Protein AF-A0A6L6WS86-F1 (afdb_monomer_lite)

Sequence (229 aa):
MSTDASDRRSASNTPGRFDGPSEHLELAEKRECLADERERAADAREDAADERERCADAREAAADERERALDEREIRSDQQARQAGEMVAGRRQRSYEAIGRARALLAASQDRLNRTEEALARVKAREVREQHLVKQSIAATSPQDFSDTPSGQVTAALTRCESLEVLVDRLHARFLAAAAALADAHELLADHYERLSSDETPEAEDQRDLAACARRQAGRVRQVANELQ

Secondary structure (DSSP, 8-state):
--------------------HHHHHHHHHHHHHHHHHHHHHHHHHHHHHHHHHHHHHHHHHHHHHHHHHHHHHHHHHHHHHHHTT---S-HHHHHHHHHHHHHHHHHHHHHHHHHHHHHHHHHHHHHHHHHHHHHHHHHHH--S-----TTHHH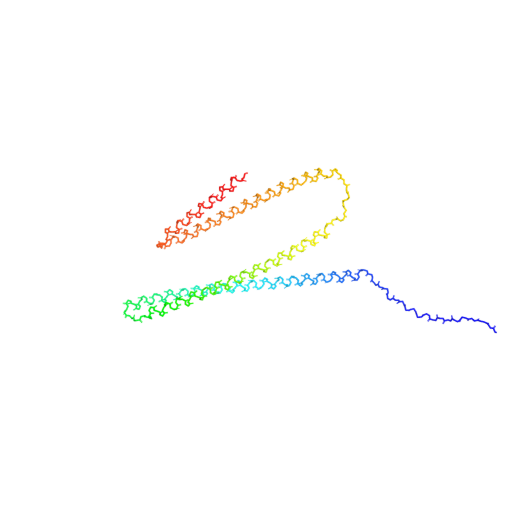HHHHHHHHHHHHHHHHHHHHHHHHHHHHHHHHHHHHHHHHHHHTT--TTHHHHHHHHHHHHHHHHHHHHHHHHT-

Radius of gyration: 36.18 Å; chains: 1; bounding box: 90×82×107 Å

Structure (mmCIF, N/CA/C/O backbone):
data_AF-A0A6L6WS86-F1
#
_entry.id   AF-A0A6L6WS86-F1
#
loop_
_atom_site.group_PDB
_atom_site.id
_atom_site.type_symbol
_atom_site.label_atom_id
_atom_site.label_alt_id
_atom_site.label_comp_id
_atom_site.label_asym_id
_atom_site.label_entity_id
_atom_site.label_seq_id
_atom_site.pdbx_PDB_ins_code
_atom_site.Cartn_x
_atom_site.Cartn_y
_atom_site.Cartn_z
_atom_site.occupancy
_atom_site.B_iso_or_equiv
_atom_site.auth_seq_id
_atom_site.auth_comp_id
_atom_site.auth_asym_id
_atom_site.auth_atom_id
_atom_site.pdbx_PDB_model_num
ATOM 1 N N . MET A 1 1 ? 64.727 -51.471 -67.663 1.00 46.88 1 MET A N 1
ATOM 2 C CA . MET A 1 1 ? 65.356 -50.743 -66.540 1.00 46.88 1 MET A CA 1
ATOM 3 C C . MET A 1 1 ? 64.927 -49.290 -66.632 1.00 46.88 1 MET A C 1
ATOM 5 O O . MET A 1 1 ? 64.960 -48.779 -67.743 1.00 46.88 1 MET A O 1
ATOM 9 N N . SER A 1 2 ? 64.558 -48.693 -65.488 1.00 42.56 2 SER A N 1
ATOM 10 C CA . SER A 1 2 ? 64.038 -47.320 -65.291 1.00 42.56 2 SER A CA 1
ATOM 11 C C . SER A 1 2 ? 62.666 -47.053 -65.905 1.00 42.56 2 SER A C 1
ATOM 13 O O . SER A 1 2 ? 62.395 -47.515 -67.003 1.00 42.56 2 SER A O 1
ATOM 15 N N . THR A 1 3 ? 61.723 -46.336 -65.303 1.00 44.72 3 THR A N 1
ATOM 16 C CA . THR A 1 3 ? 61.524 -45.569 -64.048 1.00 44.72 3 THR A CA 1
ATOM 17 C C . THR A 1 3 ? 60.000 -45.313 -64.069 1.00 44.72 3 THR A C 1
ATOM 19 O O . THR A 1 3 ? 59.424 -45.243 -65.150 1.00 44.72 3 THR A O 1
ATOM 22 N N . ASP A 1 4 ? 59.257 -45.255 -62.972 1.00 37.72 4 ASP A N 1
ATOM 23 C CA . ASP A 1 4 ? 58.931 -43.995 -62.289 1.00 37.72 4 ASP A CA 1
ATOM 24 C C . ASP A 1 4 ? 57.537 -44.151 -61.633 1.00 37.72 4 ASP A C 1
ATOM 26 O O . ASP A 1 4 ? 56.751 -45.002 -62.047 1.00 37.72 4 ASP A O 1
ATOM 30 N N . ALA A 1 5 ? 57.249 -43.270 -60.674 1.00 42.84 5 ALA A N 1
ATOM 31 C CA . ALA A 1 5 ? 55.935 -42.856 -60.178 1.00 42.84 5 ALA A CA 1
ATOM 32 C C . ALA A 1 5 ? 55.110 -43.920 -59.418 1.00 42.84 5 ALA A C 1
ATOM 34 O O . ALA A 1 5 ? 54.432 -44.764 -59.985 1.00 42.84 5 ALA A O 1
ATOM 35 N N . SER A 1 6 ? 55.163 -43.972 -58.083 1.00 51.31 6 SER A N 1
ATOM 36 C CA . SER A 1 6 ? 54.527 -43.000 -57.171 1.00 51.31 6 SER A CA 1
ATOM 37 C C . SER A 1 6 ? 53.070 -42.698 -57.528 1.00 51.31 6 SER A C 1
ATOM 39 O O . SER A 1 6 ? 52.768 -41.582 -57.934 1.00 51.31 6 SER A O 1
ATOM 41 N N . ASP A 1 7 ? 52.161 -43.651 -57.309 1.00 43.59 7 ASP A N 1
ATOM 42 C CA . ASP A 1 7 ? 50.728 -43.349 -57.310 1.00 43.59 7 ASP A CA 1
ATOM 43 C C . ASP A 1 7 ? 50.213 -43.234 -55.870 1.00 43.59 7 ASP A C 1
ATOM 45 O O . ASP A 1 7 ? 49.776 -44.183 -55.212 1.00 43.59 7 ASP A O 1
ATOM 49 N N . ARG A 1 8 ? 50.363 -42.009 -55.358 1.00 45.97 8 ARG A N 1
ATOM 50 C CA . ARG A 1 8 ? 49.697 -41.499 -54.165 1.00 45.97 8 ARG A CA 1
ATOM 51 C C . ARG A 1 8 ? 48.192 -41.508 -54.436 1.00 45.97 8 ARG A C 1
ATOM 53 O O . ARG A 1 8 ? 47.664 -40.550 -54.995 1.00 45.97 8 ARG A O 1
ATOM 60 N N . ARG A 1 9 ? 47.464 -42.522 -53.964 1.00 45.38 9 ARG A N 1
ATOM 61 C CA . ARG A 1 9 ? 46.025 -42.344 -53.719 1.00 45.38 9 ARG A CA 1
ATOM 62 C C . ARG A 1 9 ? 45.854 -41.474 -52.486 1.00 45.38 9 ARG A C 1
ATOM 64 O O . ARG A 1 9 ? 45.788 -41.950 -51.357 1.00 45.38 9 ARG A O 1
ATOM 71 N N . SER A 1 10 ? 45.842 -40.175 -52.766 1.00 45.72 10 SER A N 1
ATOM 72 C CA . SER A 1 10 ? 45.316 -39.110 -51.933 1.00 45.72 10 SER A CA 1
ATOM 73 C C . SER A 1 10 ? 44.042 -39.575 -51.237 1.00 45.72 10 SER A C 1
ATOM 75 O O . SER A 1 10 ? 42.984 -39.683 -51.853 1.00 45.72 10 SER A O 1
ATOM 77 N N . ALA A 1 11 ? 44.150 -39.816 -49.934 1.00 45.72 11 ALA A N 1
ATOM 78 C CA . ALA A 1 11 ? 43.031 -39.619 -49.040 1.00 45.72 11 ALA A CA 1
ATOM 79 C C . ALA A 1 11 ? 42.648 -38.140 -49.165 1.00 45.72 11 ALA A C 1
ATOM 81 O O . ALA A 1 11 ? 43.312 -37.264 -48.610 1.00 45.72 11 ALA A O 1
ATOM 82 N N . SER A 1 12 ? 41.617 -37.851 -49.956 1.00 49.16 12 SER A N 1
ATOM 83 C CA . SER A 1 12 ? 40.915 -36.575 -49.919 1.00 49.16 12 SER A CA 1
ATOM 84 C C . SER A 1 12 ? 40.173 -36.500 -48.587 1.00 49.16 12 SER A C 1
ATOM 86 O O . SER A 1 12 ? 38.964 -36.705 -48.511 1.00 49.16 12 SER A O 1
ATOM 88 N N . ASN A 1 13 ? 40.926 -36.266 -47.513 1.00 50.09 13 ASN A N 1
ATOM 89 C CA . ASN A 1 13 ? 40.387 -35.751 -46.273 1.00 50.09 13 ASN A CA 1
ATOM 90 C C . ASN A 1 13 ? 40.118 -34.270 -46.534 1.00 50.09 13 ASN A C 1
ATOM 92 O O . ASN A 1 13 ? 40.949 -33.411 -46.249 1.00 50.09 13 ASN A O 1
ATOM 96 N N . THR A 1 14 ? 39.011 -33.992 -47.214 1.00 50.41 14 THR A N 1
ATOM 97 C CA . THR A 1 14 ? 38.471 -32.644 -47.336 1.00 50.41 14 THR A CA 1
ATOM 98 C C . THR A 1 14 ? 38.118 -32.229 -45.910 1.00 50.41 14 THR A C 1
ATOM 100 O O . THR A 1 14 ? 37.215 -32.842 -45.335 1.00 50.41 14 THR A O 1
ATOM 103 N N . PRO A 1 15 ? 38.827 -31.274 -45.277 1.00 47.34 15 PRO A N 1
ATOM 104 C CA . PRO A 1 15 ? 38.371 -30.773 -43.994 1.00 47.34 15 PRO A CA 1
ATOM 105 C C . PRO A 1 15 ? 36.989 -30.185 -44.248 1.00 47.34 15 PRO A C 1
ATOM 107 O O . PRO A 1 15 ? 36.819 -29.404 -45.189 1.00 47.34 15 PRO A O 1
ATOM 110 N N . GLY A 1 16 ? 36.011 -30.654 -43.468 1.00 52.38 16 GLY A N 1
ATOM 111 C CA . GLY A 1 16 ? 34.640 -30.171 -43.495 1.00 52.38 16 GLY A CA 1
ATOM 112 C C . GLY A 1 16 ? 34.667 -28.664 -43.652 1.00 52.38 16 GLY A C 1
ATOM 113 O O . GLY A 1 16 ? 35.244 -27.954 -42.828 1.00 52.38 16 GLY A O 1
ATOM 114 N N . ARG A 1 17 ? 34.145 -28.218 -44.793 1.00 49.25 17 ARG A N 1
ATOM 115 C CA . ARG A 1 17 ? 33.899 -26.822 -45.108 1.00 49.25 17 ARG A CA 1
ATOM 116 C C . ARG A 1 17 ? 33.114 -26.289 -43.917 1.00 49.25 17 ARG A C 1
ATOM 118 O O . ARG A 1 17 ? 31.976 -26.690 -43.729 1.00 49.25 17 ARG A O 1
ATOM 125 N N . PHE A 1 18 ? 33.790 -25.523 -43.066 1.00 50.56 18 PHE A N 1
ATOM 126 C CA . PHE A 1 18 ? 33.185 -24.825 -41.944 1.00 50.56 18 PHE A CA 1
ATOM 127 C C . PHE A 1 18 ? 32.058 -23.990 -42.550 1.00 50.56 18 PHE A C 1
ATOM 129 O O . PHE A 1 18 ? 32.332 -23.029 -43.278 1.00 50.56 18 PHE A O 1
ATOM 136 N N . ASP A 1 19 ? 30.817 -24.431 -42.358 1.00 55.69 19 ASP A N 1
ATOM 137 C CA . ASP A 1 19 ? 29.663 -23.629 -42.710 1.00 55.69 19 ASP A CA 1
ATOM 138 C C . ASP A 1 19 ? 29.757 -22.345 -41.881 1.00 55.69 19 ASP A C 1
ATOM 140 O O . ASP A 1 19 ? 30.109 -22.333 -40.700 1.00 55.69 19 ASP A O 1
ATOM 144 N N . GLY A 1 20 ? 29.668 -21.239 -42.610 1.00 55.66 20 GLY A N 1
ATOM 145 C CA . GLY A 1 20 ? 30.145 -19.935 -42.190 1.00 55.66 20 GLY A CA 1
ATOM 146 C C . GLY A 1 20 ? 29.277 -19.251 -41.122 1.00 55.66 20 GLY A C 1
ATOM 147 O O . GLY A 1 20 ? 28.434 -19.881 -40.487 1.00 55.66 20 GLY A O 1
ATOM 148 N N . PRO A 1 21 ? 29.446 -17.927 -40.941 1.00 59.97 21 PRO A N 1
ATOM 149 C CA . PRO A 1 21 ? 28.781 -17.112 -39.911 1.00 59.97 21 PRO A CA 1
ATOM 150 C C . PRO A 1 21 ? 27.246 -17.245 -39.812 1.00 59.97 21 PRO A C 1
ATOM 152 O O . PRO A 1 21 ? 26.684 -16.834 -38.801 1.00 59.97 21 PRO A O 1
ATOM 155 N N . SER A 1 22 ? 26.572 -17.845 -40.800 1.00 66.50 22 SER A N 1
ATOM 156 C CA . SER A 1 22 ? 25.129 -18.124 -40.803 1.00 66.50 22 SER A CA 1
ATOM 157 C C . SER A 1 22 ? 24.667 -19.116 -39.730 1.00 66.50 22 SER A C 1
ATOM 159 O O . SER A 1 22 ? 23.676 -18.835 -39.066 1.00 66.50 22 SER A O 1
ATOM 161 N N . GLU A 1 23 ? 25.374 -20.228 -39.486 1.00 71.38 23 GLU A N 1
ATOM 162 C CA . GLU A 1 23 ? 24.964 -21.171 -38.424 1.00 71.38 23 GLU A CA 1
ATOM 163 C C . GLU A 1 23 ? 25.129 -20.545 -37.035 1.00 71.38 23 GLU A C 1
ATOM 165 O O . GLU A 1 23 ? 24.304 -20.736 -36.144 1.00 71.38 23 GLU A O 1
ATOM 170 N N . HIS A 1 24 ? 26.182 -19.742 -36.864 1.00 74.69 24 HIS A N 1
ATOM 171 C CA . HIS A 1 24 ? 26.427 -18.992 -35.637 1.00 74.69 24 HIS A CA 1
ATOM 172 C C . HIS A 1 24 ? 25.366 -17.912 -35.383 1.00 74.69 24 HIS A C 1
ATOM 174 O O . HIS A 1 24 ? 25.004 -17.711 -34.222 1.00 74.69 24 HIS A O 1
ATOM 180 N N . LEU A 1 25 ? 24.858 -17.255 -36.434 1.00 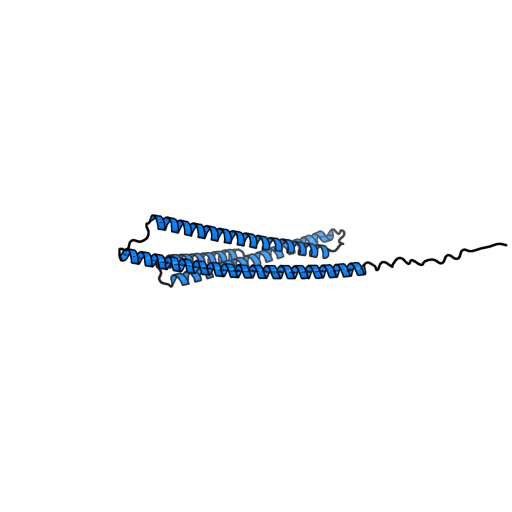77.12 25 LEU A N 1
ATOM 181 C CA . LEU A 1 25 ? 23.773 -16.276 -36.332 1.00 77.12 25 LEU A CA 1
ATOM 182 C C . LEU A 1 25 ? 22.454 -16.941 -35.932 1.00 77.12 25 LEU A C 1
ATOM 184 O O . LEU A 1 25 ? 21.845 -16.529 -34.952 1.00 77.12 25 LEU A O 1
ATOM 188 N N . GLU A 1 26 ? 22.061 -18.027 -36.604 1.00 79.44 26 GLU A N 1
ATOM 189 C CA . GLU A 1 26 ? 20.828 -18.747 -36.260 1.00 79.44 26 GLU A CA 1
ATOM 190 C C . GLU A 1 26 ? 20.854 -19.288 -34.826 1.00 79.44 26 GLU A C 1
ATOM 192 O O . GLU A 1 26 ? 19.833 -19.347 -34.140 1.00 79.44 26 GLU A O 1
ATOM 197 N N . LEU A 1 27 ? 22.025 -19.724 -34.357 1.00 85.81 27 LEU A N 1
ATOM 198 C CA . LEU A 1 27 ? 22.197 -20.229 -33.000 1.00 85.81 27 LEU A CA 1
ATOM 199 C C . LEU A 1 27 ? 22.195 -19.092 -31.966 1.00 85.81 27 LEU A C 1
ATOM 201 O O . LEU A 1 27 ? 21.787 -19.318 -30.826 1.00 85.81 27 LEU A O 1
ATOM 205 N N . ALA A 1 28 ? 22.620 -17.885 -32.350 1.00 80.69 28 ALA A N 1
ATOM 206 C CA . ALA A 1 28 ? 22.503 -16.680 -31.534 1.00 80.69 28 ALA A CA 1
ATOM 207 C C . ALA A 1 28 ? 21.043 -16.211 -31.435 1.00 80.69 28 ALA A C 1
ATOM 209 O O . ALA A 1 28 ? 20.555 -16.052 -30.321 1.00 80.69 28 ALA A O 1
ATOM 210 N N . GLU A 1 29 ? 20.322 -16.126 -32.554 1.00 83.38 29 GLU A N 1
ATOM 211 C CA . GLU A 1 29 ? 18.894 -15.769 -32.593 1.00 83.38 29 GLU A CA 1
ATOM 212 C C . GLU A 1 29 ? 18.041 -16.762 -31.790 1.00 83.38 29 GLU A C 1
ATOM 214 O O . GLU A 1 29 ? 17.219 -16.373 -30.964 1.00 83.38 29 GLU A O 1
ATOM 219 N N . LYS A 1 30 ? 18.286 -18.074 -31.934 1.00 86.75 30 LYS A N 1
ATOM 220 C CA . LYS A 1 30 ? 17.600 -19.100 -31.124 1.00 86.75 30 LYS A CA 1
ATOM 221 C C . LYS A 1 30 ? 17.884 -18.940 -29.629 1.00 86.75 30 LYS A C 1
ATOM 223 O O . LYS A 1 30 ? 17.002 -19.185 -28.809 1.00 86.75 30 LYS A O 1
ATOM 228 N N . ARG A 1 31 ? 19.110 -18.561 -29.252 1.00 87.00 31 ARG A N 1
ATOM 229 C CA . ARG A 1 31 ? 19.466 -18.300 -27.847 1.00 87.00 31 ARG A CA 1
ATOM 230 C C . ARG A 1 31 ? 18.781 -17.047 -27.315 1.00 87.00 31 ARG A C 1
ATOM 232 O O . ARG A 1 31 ? 18.357 -17.075 -26.165 1.00 87.00 31 ARG A O 1
ATOM 239 N N . GLU A 1 32 ? 18.668 -16.008 -28.131 1.00 83.19 32 GLU A N 1
ATOM 240 C CA . GLU A 1 32 ? 17.965 -14.767 -27.803 1.00 83.19 32 GLU A CA 1
ATOM 241 C C . GLU A 1 32 ? 16.467 -15.023 -27.602 1.00 83.19 32 GLU A C 1
ATOM 243 O O . GLU A 1 32 ? 15.952 -14.760 -26.521 1.00 83.19 32 GLU A O 1
ATOM 248 N N . CYS A 1 33 ? 15.796 -15.708 -28.536 1.00 86.00 33 CYS A N 1
ATOM 249 C CA . CYS A 1 33 ? 14.389 -16.089 -28.365 1.00 86.00 33 CYS A CA 1
ATOM 250 C C . CYS A 1 33 ? 14.147 -16.920 -27.092 1.00 86.00 33 CYS A C 1
ATOM 252 O O . CYS A 1 33 ? 13.176 -16.693 -26.372 1.00 86.00 33 CYS A O 1
ATOM 254 N N . LEU A 1 34 ? 15.037 -17.872 -26.783 1.00 90.00 34 LEU A N 1
ATOM 255 C CA . LEU A 1 34 ? 14.946 -18.659 -25.549 1.00 90.00 34 LEU A CA 1
ATOM 256 C C . LEU A 1 34 ? 15.202 -17.821 -24.288 1.00 90.00 34 LEU A C 1
ATOM 258 O O . LEU A 1 34 ? 14.683 -18.159 -23.222 1.00 90.00 34 LEU A O 1
ATOM 262 N N . ALA A 1 35 ? 16.024 -16.775 -24.372 1.00 82.75 35 ALA A N 1
ATOM 263 C CA . ALA A 1 35 ? 16.241 -15.846 -23.270 1.00 82.75 35 ALA A CA 1
ATOM 264 C C . ALA A 1 35 ? 14.977 -15.010 -23.019 1.00 82.75 35 ALA A C 1
ATOM 266 O O . ALA A 1 35 ? 14.507 -14.982 -21.882 1.00 82.75 35 ALA A O 1
ATOM 267 N N . ASP A 1 36 ? 14.364 -14.469 -24.073 1.00 84.38 36 ASP A N 1
ATOM 268 C CA . ASP A 1 36 ? 13.119 -13.696 -23.986 1.00 84.38 36 ASP A CA 1
ATOM 269 C C . ASP A 1 36 ? 11.959 -14.528 -23.425 1.00 84.38 36 ASP A C 1
ATOM 271 O O . ASP A 1 36 ? 11.162 -14.059 -22.613 1.00 84.38 36 ASP A O 1
ATOM 275 N N . GLU A 1 37 ? 11.838 -15.792 -23.842 1.00 89.31 37 GLU A N 1
ATOM 276 C CA . GLU A 1 37 ? 10.822 -16.703 -23.306 1.00 89.31 37 GLU A CA 1
ATOM 277 C C . GLU A 1 37 ? 11.025 -16.978 -21.813 1.00 89.31 37 GLU A C 1
ATOM 279 O O . GLU A 1 37 ? 10.059 -17.039 -21.047 1.00 89.31 37 GLU A O 1
ATOM 284 N N . ARG A 1 38 ? 12.282 -17.136 -21.382 1.00 89.38 38 ARG A N 1
ATOM 285 C CA . ARG A 1 38 ? 12.615 -17.319 -19.964 1.00 89.38 38 ARG A CA 1
ATOM 286 C C . ARG A 1 38 ? 12.319 -16.068 -19.154 1.00 89.38 38 ARG A C 1
ATOM 288 O O . ARG A 1 38 ? 11.835 -16.214 -18.035 1.00 89.38 38 ARG A O 1
ATOM 295 N N . GLU A 1 39 ? 12.588 -14.889 -19.706 1.00 84.94 39 GLU A N 1
ATOM 296 C CA . GLU A 1 39 ? 12.279 -13.606 -19.077 1.00 84.94 39 GLU A CA 1
ATOM 297 C C . GLU A 1 39 ? 10.769 -13.437 -18.899 1.00 84.94 39 GLU A C 1
ATOM 299 O O . GLU A 1 39 ? 10.306 -13.324 -17.766 1.00 84.94 39 GLU A O 1
ATOM 304 N N . ARG A 1 40 ? 9.975 -13.620 -19.962 1.00 83.31 40 ARG A N 1
ATOM 305 C CA . ARG A 1 40 ? 8.502 -13.584 -19.872 1.00 83.31 40 ARG A CA 1
ATOM 306 C C . ARG A 1 40 ? 7.948 -14.582 -18.855 1.00 83.31 40 ARG A C 1
ATOM 308 O O . ARG A 1 40 ? 6.999 -14.291 -18.129 1.00 83.31 40 ARG A O 1
ATOM 315 N N . ALA A 1 41 ? 8.530 -15.778 -18.786 1.00 91.00 41 ALA A N 1
ATOM 316 C CA . ALA A 1 41 ? 8.137 -16.778 -17.800 1.00 91.00 41 ALA A CA 1
ATOM 317 C C . ALA A 1 41 ? 8.570 -16.413 -16.368 1.00 91.00 41 ALA A C 1
ATOM 319 O O . ALA A 1 41 ? 7.974 -16.911 -15.410 1.00 91.00 41 ALA A O 1
ATOM 320 N N . ALA A 1 42 ? 9.632 -15.628 -16.189 1.00 83.38 42 ALA A N 1
ATOM 321 C CA . ALA A 1 42 ? 10.031 -15.107 -14.887 1.00 83.38 42 ALA A CA 1
ATOM 322 C C . ALA A 1 42 ? 9.060 -14.010 -14.435 1.00 83.38 42 ALA A C 1
ATOM 324 O O . ALA A 1 42 ? 8.533 -14.118 -13.329 1.00 83.38 42 ALA A O 1
ATOM 325 N N . ASP A 1 43 ? 8.732 -13.066 -15.316 1.00 83.88 43 ASP A N 1
ATOM 326 C CA . ASP A 1 43 ? 7.799 -11.972 -15.028 1.00 83.88 43 ASP A CA 1
ATOM 327 C C . ASP A 1 43 ? 6.411 -12.509 -14.651 1.00 83.88 43 ASP A C 1
ATOM 329 O O . ASP A 1 43 ? 5.866 -12.163 -13.607 1.00 83.88 43 ASP A O 1
ATOM 333 N N . ALA A 1 44 ? 5.890 -13.487 -15.402 1.00 88.81 44 ALA A N 1
ATOM 334 C CA . ALA A 1 44 ? 4.607 -14.120 -15.085 1.00 88.81 44 ALA A CA 1
ATOM 335 C C . ALA A 1 44 ? 4.592 -14.825 -13.711 1.00 88.81 44 ALA A C 1
ATOM 337 O O . ALA A 1 44 ? 3.559 -14.885 -13.040 1.00 88.81 44 ALA A O 1
ATOM 338 N N . ARG A 1 45 ? 5.728 -15.393 -13.276 1.00 89.94 45 ARG A N 1
ATOM 339 C CA . ARG A 1 45 ? 5.845 -15.979 -11.928 1.00 89.94 45 ARG A CA 1
ATOM 340 C C . ARG A 1 45 ? 5.888 -14.901 -10.853 1.00 89.94 45 ARG A C 1
ATOM 342 O O . ARG A 1 45 ? 5.387 -15.150 -9.756 1.00 89.94 45 ARG A O 1
ATOM 349 N N . GLU A 1 46 ? 6.499 -13.762 -11.156 1.00 85.31 46 GLU A N 1
ATOM 350 C CA . GLU A 1 46 ? 6.584 -12.613 -10.262 1.00 85.31 46 GLU A CA 1
ATOM 351 C C . GLU A 1 46 ? 5.193 -12.007 -10.039 1.00 85.31 46 GLU A C 1
ATOM 353 O O . GLU A 1 46 ? 4.748 -11.928 -8.896 1.00 85.31 46 GLU A O 1
ATOM 358 N N . ASP A 1 47 ? 4.434 -11.759 -11.108 1.00 84.19 47 ASP A N 1
ATOM 359 C CA . ASP A 1 47 ? 3.058 -11.250 -11.026 1.00 84.19 47 ASP A CA 1
ATOM 360 C C . ASP A 1 47 ? 2.138 -12.191 -10.230 1.00 84.19 47 ASP A C 1
ATOM 362 O O . ASP A 1 47 ? 1.335 -11.765 -9.395 1.00 84.19 47 ASP A O 1
ATOM 366 N N . ALA A 1 48 ? 2.283 -13.505 -10.432 1.00 90.88 48 ALA A N 1
ATOM 367 C CA . ALA A 1 48 ? 1.545 -14.503 -9.662 1.00 90.88 48 ALA A CA 1
ATOM 368 C C . ALA A 1 48 ? 1.950 -14.527 -8.175 1.00 90.88 48 ALA A C 1
ATOM 370 O O . ALA A 1 48 ? 1.138 -14.880 -7.314 1.00 90.88 48 ALA A O 1
ATOM 371 N N . ALA A 1 49 ? 3.202 -14.200 -7.848 1.00 83.94 49 ALA A N 1
ATOM 372 C CA . ALA A 1 49 ? 3.641 -14.057 -6.465 1.00 83.94 49 ALA A CA 1
ATOM 373 C C . ALA A 1 49 ? 3.035 -12.802 -5.823 1.00 83.94 49 ALA A C 1
ATOM 375 O O . ALA A 1 49 ? 2.467 -12.921 -4.737 1.00 83.94 49 ALA A O 1
ATOM 376 N N . ASP A 1 50 ? 3.053 -11.669 -6.525 1.00 83.81 50 ASP A N 1
ATOM 377 C CA . ASP A 1 50 ? 2.478 -10.407 -6.051 1.00 83.81 50 ASP A CA 1
ATOM 378 C C . ASP A 1 50 ? 0.949 -10.520 -5.837 1.00 83.81 50 ASP A C 1
ATOM 380 O O . ASP A 1 50 ? 0.402 -9.990 -4.870 1.00 83.81 50 ASP A O 1
ATOM 384 N N . GLU A 1 51 ? 0.229 -11.268 -6.683 1.00 89.06 51 GLU A N 1
ATOM 385 C CA . GLU A 1 51 ? -1.206 -11.543 -6.483 1.00 89.06 51 GLU A CA 1
ATOM 386 C C . GLU A 1 51 ? -1.467 -12.391 -5.225 1.00 89.06 51 GLU A C 1
ATOM 388 O O . GLU A 1 51 ? -2.397 -12.124 -4.457 1.00 89.06 51 GLU A O 1
ATOM 393 N N . ARG A 1 52 ? -0.632 -13.410 -4.974 1.00 89.06 52 ARG A N 1
ATOM 394 C CA . ARG A 1 52 ? -0.739 -14.229 -3.754 1.00 89.06 52 ARG A CA 1
ATOM 395 C C . ARG A 1 52 ? -0.464 -13.412 -2.498 1.00 89.06 52 ARG A C 1
ATOM 397 O O . ARG A 1 52 ? -1.134 -13.645 -1.493 1.00 89.06 52 ARG A O 1
ATOM 404 N N . GLU A 1 53 ? 0.484 -12.484 -2.563 1.00 85.56 53 GLU A N 1
ATOM 405 C CA . GLU A 1 53 ? 0.799 -11.556 -1.476 1.00 85.56 53 GLU A CA 1
ATOM 406 C C . GLU A 1 53 ? -0.391 -10.634 -1.182 1.00 85.56 53 GLU A C 1
ATOM 408 O O . GLU A 1 53 ? -0.883 -10.626 -0.055 1.00 85.56 53 GLU A O 1
ATOM 413 N N . ARG A 1 54 ? -0.981 -10.002 -2.207 1.00 84.12 54 ARG A N 1
ATOM 414 C CA . ARG A 1 54 ? -2.205 -9.190 -2.051 1.00 84.12 54 ARG A CA 1
ATOM 415 C C . ARG A 1 54 ? -3.364 -9.975 -1.438 1.00 84.12 54 ARG A C 1
ATOM 417 O O . ARG A 1 54 ? -4.076 -9.476 -0.567 1.00 84.12 54 ARG A O 1
ATOM 424 N N . CYS A 1 55 ? -3.548 -11.227 -1.858 1.00 90.69 55 CYS A N 1
ATOM 425 C CA . CYS A 1 55 ? -4.550 -12.111 -1.266 1.00 90.69 55 CYS A CA 1
ATOM 426 C C . CYS A 1 55 ? -4.260 -12.436 0.208 1.00 90.69 55 CYS A C 1
ATOM 428 O O . CYS A 1 55 ? -5.199 -12.612 0.985 1.00 90.69 55 CYS A O 1
ATOM 430 N N . ALA A 1 56 ? -2.990 -12.579 0.594 1.00 82.75 56 ALA A N 1
ATOM 431 C CA . ALA A 1 56 ? -2.600 -12.833 1.976 1.00 82.75 56 ALA A CA 1
ATOM 432 C C . ALA A 1 56 ? -2.849 -11.600 2.856 1.00 82.75 56 ALA A C 1
ATOM 434 O O . ALA A 1 56 ? -3.493 -11.736 3.896 1.00 82.75 56 ALA A O 1
ATOM 435 N N . ASP A 1 57 ? -2.464 -10.412 2.389 1.00 83.31 57 ASP A N 1
ATOM 436 C CA . ASP A 1 57 ? -2.694 -9.146 3.094 1.00 83.31 57 ASP A CA 1
ATOM 437 C C . ASP A 1 57 ? -4.191 -8.870 3.310 1.00 83.31 57 ASP A C 1
ATOM 439 O O . ASP A 1 57 ? -4.602 -8.408 4.375 1.00 83.31 57 ASP A O 1
ATOM 443 N N . ALA A 1 58 ? -5.040 -9.208 2.332 1.00 87.31 58 ALA A N 1
ATOM 444 C CA . ALA A 1 58 ? -6.491 -9.087 2.474 1.00 87.31 58 ALA A CA 1
ATOM 445 C C . ALA A 1 58 ? -7.058 -10.022 3.560 1.00 87.31 58 ALA A C 1
ATOM 447 O O . ALA A 1 58 ? -7.963 -9.642 4.306 1.00 87.31 58 ALA A O 1
ATOM 448 N N . ARG A 1 59 ? -6.527 -11.248 3.678 1.00 88.50 59 ARG A N 1
ATOM 449 C CA . ARG A 1 59 ? -6.932 -12.185 4.741 1.00 88.50 59 ARG A CA 1
ATOM 450 C C . ARG A 1 59 ? -6.453 -11.733 6.115 1.00 88.50 59 ARG A C 1
ATOM 452 O O . ARG A 1 59 ? -7.185 -11.939 7.079 1.00 88.50 59 ARG A O 1
ATOM 459 N N . GLU A 1 60 ? -5.259 -11.152 6.193 1.00 86.50 60 GLU A N 1
ATOM 460 C CA . GLU A 1 60 ? -4.705 -10.559 7.416 1.00 86.50 60 GLU A CA 1
ATOM 461 C C . GLU A 1 60 ? -5.598 -9.406 7.891 1.00 86.50 60 GLU A C 1
ATOM 463 O O . GLU A 1 60 ? -6.114 -9.456 9.002 1.00 86.50 60 GLU A O 1
ATOM 468 N N . ALA A 1 61 ? -5.946 -8.467 7.005 1.00 83.88 61 ALA A N 1
ATOM 469 C CA . ALA A 1 61 ? -6.851 -7.364 7.338 1.00 83.88 61 ALA A CA 1
ATOM 470 C C . ALA A 1 61 ? -8.231 -7.842 7.839 1.00 83.88 61 ALA A C 1
ATOM 472 O O . ALA A 1 61 ? -8.761 -7.318 8.818 1.00 83.88 61 ALA A O 1
ATOM 473 N N . ALA A 1 62 ? -8.801 -8.877 7.212 1.00 90.38 62 ALA A N 1
ATOM 474 C CA . ALA A 1 62 ? -10.063 -9.474 7.656 1.00 90.38 62 ALA A CA 1
ATOM 475 C C . ALA A 1 62 ? -9.938 -10.263 8.977 1.00 90.38 62 ALA A C 1
ATOM 477 O O . ALA A 1 62 ? -10.936 -10.521 9.658 1.00 90.38 62 ALA A O 1
ATOM 478 N N . ALA A 1 63 ? -8.741 -10.729 9.339 1.00 83.75 63 ALA A N 1
ATOM 479 C CA . ALA A 1 63 ? -8.484 -11.320 10.648 1.00 83.75 63 ALA A CA 1
ATOM 480 C C . ALA A 1 63 ? -8.402 -10.231 11.726 1.00 83.75 63 ALA A C 1
ATOM 482 O O . ALA A 1 63 ? -9.092 -10.359 12.737 1.00 83.75 63 ALA A O 1
ATOM 483 N N . ASP A 1 64 ? -7.681 -9.141 11.458 1.00 84.50 64 ASP A N 1
ATOM 484 C CA . ASP A 1 64 ? -7.557 -7.992 12.360 1.00 84.50 64 ASP A CA 1
ATOM 485 C C . ASP A 1 64 ? -8.922 -7.362 12.674 1.00 84.50 64 ASP A C 1
ATOM 487 O O . ASP A 1 64 ? -9.218 -7.020 13.819 1.00 84.50 64 ASP A O 1
ATOM 491 N N . GLU A 1 65 ? -9.796 -7.229 11.672 1.00 88.38 65 GLU A N 1
ATOM 492 C CA . GLU A 1 65 ? -11.154 -6.711 11.869 1.00 88.38 65 GLU A CA 1
ATOM 493 C C . GLU A 1 65 ? -11.983 -7.616 12.794 1.00 88.38 65 GLU A C 1
ATOM 495 O O . GLU A 1 65 ? -12.670 -7.139 13.702 1.00 88.38 65 GLU A O 1
ATOM 500 N N . ARG A 1 66 ? -11.881 -8.939 12.614 1.00 89.31 66 ARG A N 1
ATOM 501 C CA . ARG A 1 66 ? -12.555 -9.907 13.490 1.00 89.31 66 ARG A CA 1
ATOM 502 C C . ARG A 1 66 ? -12.010 -9.862 14.913 1.00 89.31 66 ARG A C 1
ATOM 504 O O . ARG A 1 66 ? -12.803 -9.987 15.843 1.00 89.31 66 ARG A O 1
ATOM 511 N N . GLU A 1 67 ? -10.703 -9.684 15.088 1.00 87.25 67 GLU A N 1
ATOM 512 C CA . GLU A 1 67 ? -10.084 -9.533 16.408 1.00 87.25 67 GLU A CA 1
ATOM 513 C C . GLU A 1 67 ? -10.607 -8.280 17.119 1.00 87.25 67 GLU A C 1
ATOM 515 O O . GLU A 1 67 ? -11.095 -8.381 18.242 1.00 87.25 67 GLU A O 1
ATOM 520 N N . ARG A 1 68 ? -10.649 -7.127 16.439 1.00 85.25 68 ARG A N 1
ATOM 521 C CA . ARG A 1 68 ? -11.213 -5.889 17.009 1.00 85.25 68 ARG A CA 1
ATOM 522 C C . ARG A 1 68 ? -12.675 -6.050 17.422 1.00 85.25 68 ARG A C 1
ATOM 524 O O . ARG A 1 68 ? -13.060 -5.642 18.515 1.00 85.25 68 ARG A O 1
ATOM 531 N N . ALA A 1 69 ? -13.484 -6.699 16.586 1.00 89.88 69 ALA A N 1
ATOM 532 C CA . ALA A 1 69 ? -14.884 -6.960 16.908 1.00 89.88 69 ALA A CA 1
ATOM 533 C C . ALA A 1 69 ? -15.054 -7.894 18.125 1.00 89.88 69 ALA A C 1
ATOM 535 O O . ALA A 1 69 ? -16.045 -7.787 18.857 1.00 89.88 69 ALA A O 1
ATOM 536 N N . LEU A 1 70 ? -14.120 -8.827 18.344 1.00 85.50 70 LEU A N 1
ATOM 537 C CA . LEU A 1 70 ? -14.094 -9.674 19.538 1.00 85.50 70 LEU A CA 1
ATOM 538 C C . LEU A 1 70 ? -13.661 -8.883 20.775 1.00 85.50 70 LEU A C 1
ATOM 540 O O . LEU A 1 70 ? -14.348 -8.978 21.791 1.00 85.50 70 LEU A O 1
ATOM 544 N N . ASP A 1 71 ? -12.623 -8.054 20.670 1.00 85.06 71 ASP A N 1
ATOM 545 C CA . ASP A 1 71 ? -12.170 -7.168 21.750 1.00 85.06 71 ASP A CA 1
ATOM 546 C C . ASP A 1 71 ? -13.305 -6.236 22.218 1.00 85.06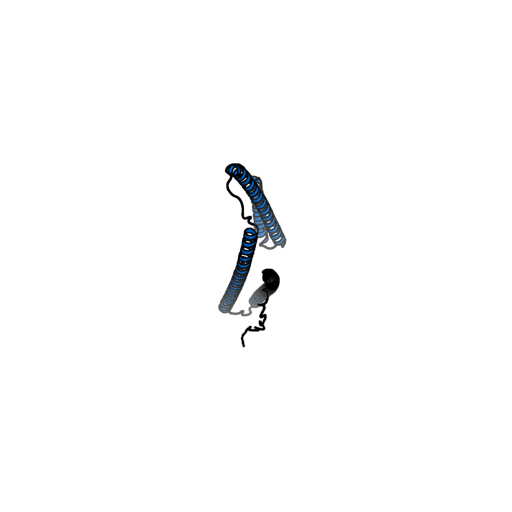 71 ASP A C 1
ATOM 548 O O . ASP A 1 71 ? -13.561 -6.091 23.414 1.00 85.06 71 ASP A O 1
ATOM 552 N N . GLU A 1 72 ? -14.075 -5.655 21.295 1.00 87.25 72 GLU A N 1
ATOM 553 C CA . GLU A 1 72 ? -15.242 -4.827 21.629 1.00 87.25 72 GLU A CA 1
ATOM 554 C C . GLU A 1 72 ? -16.356 -5.609 22.339 1.00 87.25 72 GLU A C 1
ATOM 556 O O . GLU A 1 72 ? -17.043 -5.090 23.228 1.00 87.25 72 GLU A O 1
ATOM 561 N N . ARG A 1 73 ? -16.588 -6.865 21.938 1.00 89.31 73 ARG A N 1
ATOM 562 C CA . ARG A 1 73 ? -17.553 -7.748 22.612 1.00 89.31 73 ARG A CA 1
ATOM 563 C C . ARG A 1 73 ? -17.074 -8.108 24.013 1.00 89.31 73 ARG A C 1
ATOM 565 O O . ARG A 1 73 ? -17.888 -8.075 24.934 1.00 89.31 73 ARG A O 1
ATOM 572 N N . GLU A 1 74 ? -15.787 -8.399 24.177 1.00 85.94 74 GLU A N 1
ATOM 573 C CA . GLU A 1 74 ? -15.173 -8.677 25.475 1.00 85.94 74 GLU A CA 1
ATOM 574 C C . GLU A 1 74 ? -15.313 -7.468 26.404 1.00 85.94 74 GLU A C 1
ATOM 576 O O . GLU A 1 74 ? -15.835 -7.612 27.505 1.00 85.94 74 GLU A O 1
ATOM 581 N N . ILE A 1 75 ? -14.980 -6.258 25.937 1.00 85.19 75 ILE A N 1
ATOM 582 C CA . ILE A 1 75 ? -15.123 -5.020 26.719 1.00 85.19 75 ILE A CA 1
ATOM 583 C C . ILE A 1 75 ? -16.569 -4.819 27.189 1.00 85.19 75 ILE A C 1
ATOM 585 O O . ILE A 1 75 ? -16.796 -4.465 28.350 1.00 85.19 75 ILE A O 1
ATOM 589 N N . ARG A 1 76 ? -17.561 -5.051 26.320 1.00 87.94 76 ARG A N 1
ATOM 590 C CA . ARG A 1 76 ? -18.981 -4.950 26.696 1.00 87.94 76 ARG A CA 1
ATOM 591 C C . ARG A 1 76 ? -19.380 -5.999 27.731 1.00 87.94 76 ARG A C 1
ATOM 593 O O . ARG A 1 76 ? -20.057 -5.658 28.699 1.00 87.94 76 ARG A O 1
ATOM 600 N N . SER A 1 77 ? -18.940 -7.244 27.555 1.00 84.75 77 SER A N 1
ATOM 601 C CA . SER A 1 77 ? -19.183 -8.322 28.521 1.00 84.75 77 SER A CA 1
ATOM 602 C C . SER A 1 77 ? -18.563 -7.994 29.883 1.00 84.75 77 SER A C 1
ATOM 604 O O . SER A 1 77 ? -19.215 -8.126 30.915 1.00 84.75 77 SER A O 1
ATOM 606 N N . ASP A 1 78 ? -17.336 -7.477 29.889 1.00 83.56 78 ASP A N 1
ATOM 607 C CA . ASP A 1 78 ? -16.624 -7.022 31.084 1.00 83.56 78 ASP A CA 1
ATOM 608 C C . ASP A 1 78 ? -17.374 -5.903 31.816 1.00 83.56 78 ASP A C 1
ATOM 610 O O . ASP A 1 78 ? -17.435 -5.879 33.048 1.00 83.56 78 ASP A O 1
ATOM 614 N N . GLN A 1 79 ? -17.937 -4.948 31.073 1.00 83.94 79 GLN A N 1
ATOM 615 C CA . GLN A 1 79 ? -18.741 -3.869 31.645 1.00 83.94 79 GLN A CA 1
ATOM 616 C C . GLN A 1 79 ? -20.018 -4.410 32.296 1.00 83.94 79 GLN A C 1
ATOM 618 O O . GLN A 1 79 ? -20.342 -4.004 33.413 1.00 83.94 79 GLN A O 1
ATOM 623 N N . GLN A 1 80 ? -20.705 -5.350 31.642 1.00 85.94 80 GLN A N 1
ATOM 624 C CA . GLN A 1 80 ? -21.902 -5.998 32.184 1.00 85.94 80 GLN A CA 1
ATOM 625 C C . GLN A 1 80 ? -21.587 -6.813 33.445 1.00 85.94 80 GLN A C 1
ATOM 627 O O . GLN A 1 80 ? -22.279 -6.664 34.451 1.00 85.94 80 GLN A O 1
ATOM 632 N N . ALA A 1 81 ? -20.500 -7.590 33.443 1.00 84.94 81 ALA A N 1
ATOM 633 C CA . ALA A 1 81 ? -20.050 -8.353 34.608 1.00 84.94 81 ALA A CA 1
ATOM 634 C C . ALA A 1 81 ? -19.762 -7.440 35.815 1.00 84.94 81 ALA A C 1
ATOM 636 O O . ALA A 1 81 ? -20.187 -7.723 36.935 1.00 84.94 81 ALA A O 1
ATOM 637 N N . ARG A 1 82 ? -19.126 -6.278 35.593 1.00 81.62 82 ARG A N 1
ATOM 638 C CA . ARG A 1 82 ? -18.911 -5.277 36.657 1.00 81.62 82 ARG A CA 1
ATOM 639 C C . ARG A 1 82 ? -20.216 -4.695 37.188 1.00 81.62 82 ARG A C 1
ATOM 641 O O . ARG A 1 82 ? -20.332 -4.506 38.395 1.00 81.62 82 ARG A O 1
ATOM 648 N N . GLN A 1 83 ? -21.182 -4.406 36.314 1.00 85.75 83 GLN A N 1
ATOM 649 C CA . GLN A 1 83 ? -22.507 -3.927 36.724 1.00 85.75 83 GLN A CA 1
ATOM 650 C C . GLN A 1 83 ? -23.265 -4.982 37.544 1.00 85.75 83 GLN A C 1
ATOM 652 O O . GLN A 1 83 ? -23.977 -4.626 38.479 1.00 85.75 83 GLN A O 1
ATOM 657 N N . ALA A 1 84 ? -23.064 -6.266 37.241 1.00 87.62 84 ALA A N 1
ATOM 658 C CA . ALA A 1 84 ? -23.617 -7.396 37.985 1.00 87.62 84 ALA A CA 1
ATOM 659 C C . ALA A 1 84 ? -22.853 -7.727 39.287 1.00 87.62 84 ALA A C 1
ATOM 661 O O . ALA A 1 84 ? -23.275 -8.603 40.039 1.00 87.62 84 ALA A O 1
ATOM 662 N N . GLY A 1 85 ? -21.747 -7.029 39.580 1.00 81.69 85 GLY A N 1
ATOM 663 C CA . GLY A 1 85 ? -20.923 -7.270 40.769 1.00 81.69 85 GLY A CA 1
ATOM 664 C C . GLY A 1 85 ? -20.042 -8.521 40.684 1.00 81.69 85 GLY A C 1
ATOM 665 O O . GLY A 1 85 ? -19.518 -8.970 41.704 1.00 81.69 85 GLY A O 1
ATOM 666 N N . GLU A 1 86 ? -19.858 -9.086 39.490 1.00 77.12 86 GLU A N 1
ATOM 667 C CA . GLU A 1 86 ? -18.989 -10.237 39.270 1.00 77.12 86 GLU A CA 1
ATOM 668 C C . GLU A 1 86 ? -17.507 -9.826 39.276 1.00 77.12 86 GLU A C 1
ATOM 670 O O . GLU A 1 86 ? -17.111 -8.756 38.798 1.00 77.12 86 GLU A O 1
ATOM 675 N N . MET A 1 87 ? -16.652 -10.692 39.829 1.00 61.75 87 MET A N 1
ATOM 676 C CA . MET A 1 87 ? -15.208 -10.461 39.858 1.00 61.75 87 MET A CA 1
ATOM 677 C C . MET A 1 87 ? -14.591 -10.721 38.482 1.00 61.75 87 MET A C 1
ATOM 679 O O . MET A 1 87 ? -14.253 -11.849 38.135 1.00 61.75 87 MET A O 1
ATOM 683 N N . VAL A 1 88 ? -14.390 -9.652 37.716 1.00 67.50 88 VAL A N 1
ATOM 684 C CA . VAL A 1 88 ? -13.600 -9.673 36.476 1.00 67.50 88 VAL A CA 1
ATOM 685 C C . VAL A 1 88 ? -12.112 -9.887 36.799 1.00 67.50 88 VAL A C 1
ATOM 687 O O . VAL A 1 88 ? -11.643 -9.467 37.860 1.00 67.50 88 VAL A O 1
ATOM 690 N N . ALA A 1 89 ? -11.346 -10.484 35.873 1.00 69.56 89 ALA A N 1
ATOM 691 C CA . ALA A 1 89 ? -9.898 -10.704 35.980 1.00 69.56 89 ALA A CA 1
ATOM 692 C C . ALA A 1 89 ? -9.145 -9.513 36.618 1.00 69.56 89 ALA A C 1
ATOM 694 O O . ALA A 1 89 ? -9.454 -8.345 36.372 1.00 69.56 89 ALA A O 1
ATOM 695 N N . GLY A 1 90 ? -8.145 -9.778 37.464 1.00 76.50 90 GLY A N 1
ATOM 696 C CA . GLY A 1 90 ? -7.442 -8.721 38.201 1.00 76.50 90 GLY A CA 1
ATOM 697 C C . GLY A 1 90 ? -6.810 -7.671 37.274 1.00 76.50 90 GLY A C 1
ATOM 698 O O . GLY A 1 90 ? -6.276 -8.008 36.219 1.00 76.50 90 GLY A O 1
ATOM 699 N N . ARG A 1 91 ? -6.809 -6.389 37.680 1.00 75.75 91 ARG A N 1
ATOM 700 C CA . ARG A 1 91 ? -6.257 -5.251 36.902 1.00 75.75 91 ARG A CA 1
ATOM 701 C C . ARG A 1 91 ? -4.885 -5.548 36.282 1.00 75.75 91 ARG A C 1
ATOM 703 O O . ARG A 1 91 ? -4.627 -5.152 35.155 1.00 75.75 91 ARG A O 1
ATOM 710 N N . ARG A 1 92 ? -4.038 -6.270 37.018 1.00 80.44 92 ARG A N 1
ATOM 711 C CA . ARG A 1 92 ? -2.687 -6.665 36.609 1.00 80.44 92 ARG A CA 1
ATOM 712 C C . ARG A 1 92 ? -2.670 -7.672 35.452 1.00 80.44 92 ARG A C 1
ATOM 714 O O . ARG A 1 92 ? -1.855 -7.512 34.552 1.00 80.44 92 ARG A O 1
ATOM 721 N N . GLN A 1 93 ? -3.561 -8.664 35.463 1.00 82.88 93 GLN A N 1
ATOM 722 C CA . GLN A 1 93 ? -3.674 -9.667 34.400 1.00 82.88 93 GLN A CA 1
ATOM 723 C C . GLN A 1 93 ? -4.043 -8.997 33.069 1.00 82.88 93 GLN A C 1
ATOM 725 O O . GLN A 1 93 ? -3.326 -9.154 32.086 1.00 82.88 93 GLN A O 1
ATOM 730 N N . ARG A 1 94 ? -5.050 -8.114 33.088 1.00 79.12 94 ARG A N 1
ATOM 731 C CA . ARG A 1 94 ? -5.449 -7.325 31.910 1.00 79.12 94 ARG A CA 1
ATOM 732 C C . ARG A 1 94 ? -4.339 -6.426 31.380 1.00 79.12 94 ARG A C 1
ATOM 734 O O . ARG A 1 94 ? -4.183 -6.277 30.175 1.00 79.12 94 ARG A O 1
ATOM 741 N N . SER A 1 95 ? -3.559 -5.807 32.269 1.00 82.38 95 SER A N 1
ATOM 742 C CA . SER A 1 95 ? -2.403 -5.014 31.844 1.00 82.38 95 SER A CA 1
ATOM 743 C C . SER A 1 95 ? -1.365 -5.870 31.115 1.00 82.38 95 SER A C 1
ATOM 745 O O . SER A 1 95 ? -0.820 -5.416 30.114 1.00 82.38 95 SER A O 1
ATOM 747 N N . TYR A 1 96 ? -1.107 -7.102 31.566 1.00 86.44 96 TYR A N 1
ATOM 748 C CA . TYR A 1 96 ? -0.201 -8.012 30.859 1.00 86.44 96 TYR A CA 1
ATOM 749 C C . TYR A 1 96 ? -0.760 -8.464 29.509 1.00 86.44 96 TYR A C 1
ATOM 751 O O . TYR A 1 96 ? -0.014 -8.480 28.533 1.00 86.44 96 TYR A O 1
ATOM 759 N N . GLU A 1 97 ? -2.053 -8.770 29.430 1.00 86.88 97 GLU A N 1
ATOM 760 C CA . GLU A 1 97 ? -2.723 -9.144 28.178 1.00 86.88 97 GLU A CA 1
ATOM 761 C C . GLU A 1 97 ? -2.708 -7.994 27.164 1.00 86.88 97 GLU A C 1
ATOM 763 O O . GLU A 1 97 ? -2.336 -8.201 26.012 1.00 86.88 97 GLU A O 1
ATOM 768 N N . ALA A 1 98 ? -2.995 -6.763 27.600 1.00 84.50 98 ALA A N 1
ATOM 769 C CA . ALA A 1 98 ? -2.923 -5.575 26.751 1.00 84.50 98 ALA A CA 1
ATOM 770 C C . ALA A 1 98 ? -1.500 -5.319 26.227 1.00 84.50 98 ALA A C 1
ATOM 772 O O . ALA A 1 98 ? -1.317 -5.013 25.050 1.00 84.50 98 ALA A O 1
ATOM 773 N N . ILE A 1 99 ? -0.477 -5.489 27.073 1.00 90.31 99 ILE A N 1
ATOM 774 C CA . ILE A 1 99 ? 0.928 -5.405 26.645 1.00 90.31 99 ILE A CA 1
ATOM 775 C C . ILE A 1 99 ? 1.260 -6.530 25.654 1.00 90.31 99 ILE A C 1
ATOM 777 O O . ILE A 1 99 ? 1.989 -6.297 24.691 1.00 90.31 99 ILE A O 1
ATOM 781 N N . GLY A 1 100 ? 0.735 -7.739 25.871 1.00 92.75 100 GLY A N 1
ATOM 782 C CA . GLY A 1 100 ? 0.880 -8.873 24.958 1.00 92.75 100 GLY A CA 1
ATOM 783 C C . GLY A 1 100 ? 0.307 -8.575 23.572 1.00 92.75 100 GLY A C 1
ATOM 784 O O . GLY A 1 100 ? 1.027 -8.705 22.584 1.00 92.75 100 GLY A O 1
ATOM 785 N N . ARG A 1 101 ? -0.937 -8.081 23.508 1.00 87.56 101 ARG A N 1
ATOM 786 C CA . ARG A 1 101 ? -1.588 -7.658 22.257 1.00 87.56 101 ARG A CA 1
ATOM 787 C C . ARG A 1 101 ? -0.824 -6.533 21.565 1.00 87.56 101 ARG A C 1
ATOM 789 O O . ARG A 1 101 ? -0.534 -6.627 20.378 1.00 87.56 101 ARG A O 1
ATOM 796 N N . ALA A 1 102 ? -0.399 -5.512 22.312 1.00 88.56 102 ALA A N 1
ATOM 797 C CA . ALA A 1 102 ? 0.393 -4.416 21.754 1.00 88.56 102 ALA A CA 1
ATOM 798 C C . ALA A 1 102 ? 1.714 -4.906 21.132 1.00 88.56 102 ALA A C 1
ATOM 800 O O . ALA A 1 102 ? 2.110 -4.438 20.067 1.00 88.56 102 ALA A O 1
ATOM 801 N N . ARG A 1 103 ? 2.388 -5.878 21.760 1.00 94.94 103 ARG A N 1
ATOM 802 C CA . ARG A 1 103 ? 3.602 -6.492 21.199 1.00 94.94 103 ARG A CA 1
ATOM 803 C C . ARG A 1 103 ? 3.317 -7.290 19.929 1.00 94.94 103 ARG A C 1
ATOM 805 O O . ARG A 1 103 ? 4.114 -7.209 19.001 1.00 94.94 103 ARG A O 1
ATOM 812 N N . ALA A 1 104 ? 2.207 -8.026 19.880 1.00 88.31 104 ALA A N 1
ATOM 813 C CA . ALA A 1 104 ? 1.802 -8.763 18.686 1.00 88.31 104 ALA A CA 1
ATOM 814 C C . ALA A 1 104 ? 1.525 -7.815 17.506 1.00 88.31 104 ALA A C 1
ATOM 816 O O . ALA A 1 104 ? 2.048 -8.035 16.417 1.00 88.31 104 ALA A O 1
ATOM 817 N N . LEU A 1 105 ? 0.813 -6.708 17.744 1.00 86.44 105 LEU A N 1
ATOM 818 C CA . LEU A 1 105 ? 0.554 -5.682 16.726 1.00 86.44 105 LEU A CA 1
ATOM 819 C C . LEU A 1 105 ? 1.842 -5.040 16.195 1.00 86.44 105 LEU A C 1
ATOM 821 O O . LEU A 1 105 ? 1.978 -4.817 14.995 1.00 86.44 105 LEU A O 1
ATOM 825 N N . LEU A 1 106 ? 2.807 -4.759 17.075 1.00 93.38 106 LEU A N 1
ATOM 826 C CA . LEU A 1 106 ? 4.107 -4.228 16.657 1.00 93.38 106 LEU A CA 1
ATOM 827 C C . LEU A 1 106 ? 4.893 -5.232 15.806 1.00 93.38 106 LEU A C 1
ATOM 829 O O . LEU A 1 106 ? 5.510 -4.828 14.825 1.00 93.38 106 LEU A O 1
ATOM 833 N N . ALA A 1 107 ? 4.854 -6.522 16.151 1.00 91.56 107 ALA A N 1
ATOM 834 C CA . ALA A 1 107 ? 5.488 -7.570 15.354 1.00 91.56 107 ALA A CA 1
ATOM 835 C C . ALA A 1 107 ? 4.839 -7.693 13.964 1.00 91.56 107 ALA A C 1
ATOM 837 O O . ALA A 1 107 ? 5.548 -7.665 12.965 1.00 91.56 107 ALA A O 1
ATOM 838 N N . ALA A 1 108 ? 3.504 -7.714 13.891 1.00 85.44 108 ALA A N 1
ATOM 839 C CA . ALA A 1 108 ? 2.777 -7.749 12.620 1.00 85.44 108 ALA A CA 1
ATOM 840 C C . ALA A 1 108 ? 3.073 -6.514 11.747 1.00 85.44 108 ALA A C 1
ATOM 842 O O . ALA A 1 108 ? 3.309 -6.628 10.545 1.00 85.44 108 ALA A O 1
ATOM 843 N N . SER A 1 109 ? 3.138 -5.327 12.360 1.00 89.62 109 SER A N 1
ATOM 844 C CA . SER A 1 109 ? 3.532 -4.092 11.672 1.00 89.62 109 SER A CA 1
ATOM 845 C C . SER A 1 109 ? 4.953 -4.179 11.106 1.00 89.62 109 SER A C 1
ATOM 847 O O . SER A 1 109 ? 5.184 -3.813 9.954 1.00 89.62 109 SER A O 1
ATOM 849 N N . GLN A 1 110 ? 5.898 -4.721 11.880 1.00 94.38 110 GLN A N 1
ATOM 850 C CA . GLN A 1 110 ? 7.268 -4.929 11.417 1.00 94.38 110 GLN A CA 1
ATOM 851 C C . GLN A 1 110 ? 7.330 -5.914 10.243 1.00 94.38 110 GLN A C 1
ATOM 853 O O . GLN A 1 110 ? 8.026 -5.648 9.267 1.00 94.38 110 GLN A O 1
ATOM 858 N N . ASP A 1 111 ? 6.585 -7.018 10.304 1.00 88.88 111 ASP A N 1
ATOM 859 C CA . ASP A 1 111 ? 6.529 -7.996 9.215 1.00 88.88 111 ASP A CA 1
ATOM 860 C C . ASP A 1 111 ? 5.959 -7.377 7.936 1.00 88.88 111 ASP A C 1
ATOM 862 O O . ASP A 1 111 ? 6.493 -7.603 6.849 1.00 88.88 111 ASP A O 1
ATOM 866 N N . ARG A 1 112 ? 4.917 -6.545 8.052 1.00 86.62 112 ARG A N 1
ATOM 867 C CA . ARG A 1 112 ? 4.368 -5.799 6.915 1.00 86.62 112 ARG A CA 1
ATOM 868 C C . ARG A 1 112 ? 5.394 -4.825 6.333 1.00 86.62 112 ARG A C 1
ATOM 870 O O . ARG A 1 112 ? 5.527 -4.760 5.114 1.00 86.62 112 ARG A O 1
ATOM 877 N N . LEU A 1 113 ? 6.136 -4.098 7.170 1.00 92.19 113 LEU A N 1
ATOM 878 C CA . LEU A 1 113 ? 7.199 -3.206 6.696 1.00 92.19 113 LEU A CA 1
ATOM 879 C C . LEU A 1 113 ? 8.277 -3.984 5.936 1.00 92.19 113 LEU A C 1
ATOM 881 O O . LEU A 1 113 ? 8.600 -3.613 4.810 1.00 92.19 113 LEU A O 1
ATOM 885 N N . ASN A 1 114 ? 8.746 -5.105 6.486 1.00 92.06 114 ASN A N 1
ATOM 886 C CA . ASN A 1 114 ? 9.738 -5.956 5.829 1.00 92.06 114 ASN A CA 1
ATOM 887 C C . ASN A 1 114 ? 9.243 -6.435 4.450 1.00 92.06 114 ASN A C 1
ATOM 889 O O . ASN A 1 114 ? 9.972 -6.322 3.466 1.00 92.06 114 ASN A O 1
ATOM 893 N N . ARG A 1 115 ? 7.982 -6.884 4.342 1.00 86.56 115 ARG A N 1
ATOM 894 C CA . ARG A 1 115 ? 7.368 -7.261 3.052 1.00 86.56 115 ARG A CA 1
ATOM 895 C C . ARG A 1 115 ? 7.357 -6.094 2.061 1.00 86.56 115 ARG A C 1
ATOM 897 O O . ARG A 1 115 ? 7.750 -6.255 0.908 1.00 86.56 115 ARG A O 1
ATOM 904 N N . THR A 1 116 ? 6.966 -4.896 2.503 1.00 88.19 116 THR A N 1
ATOM 905 C CA . THR A 1 116 ? 6.959 -3.710 1.626 1.00 88.19 116 THR A CA 1
ATOM 906 C C . THR A 1 116 ? 8.360 -3.291 1.181 1.00 88.19 116 THR A C 1
ATOM 908 O O . THR A 1 116 ? 8.538 -2.867 0.038 1.00 88.19 116 THR A O 1
ATOM 911 N N . GLU A 1 117 ? 9.368 -3.436 2.045 1.00 92.38 117 GLU A N 1
ATOM 912 C CA . GLU A 1 117 ? 10.768 -3.186 1.698 1.00 92.38 117 GLU A CA 1
ATOM 913 C C . GLU A 1 117 ? 11.268 -4.187 0.651 1.00 92.38 117 GLU A C 1
ATOM 915 O O . GLU A 1 117 ? 11.902 -3.787 -0.329 1.00 92.38 117 GLU A O 1
ATOM 920 N N . GLU A 1 118 ? 10.939 -5.471 0.809 1.00 90.62 118 GLU A N 1
ATOM 921 C CA . GLU A 1 118 ? 11.255 -6.511 -0.171 1.00 90.62 118 GLU A CA 1
ATOM 922 C C . GLU A 1 118 ? 10.562 -6.251 -1.513 1.00 90.62 118 GLU A C 1
ATOM 924 O O . GLU A 1 118 ? 11.213 -6.308 -2.558 1.00 90.62 118 GLU A O 1
ATOM 929 N N . ALA A 1 119 ? 9.274 -5.896 -1.508 1.00 85.62 119 ALA A N 1
ATOM 930 C CA . ALA A 1 119 ? 8.539 -5.532 -2.717 1.00 85.62 119 ALA A CA 1
ATOM 931 C C . ALA A 1 119 ? 9.189 -4.335 -3.434 1.00 85.62 119 ALA A C 1
ATOM 933 O O . ALA A 1 119 ? 9.403 -4.370 -4.647 1.00 85.62 119 ALA A O 1
ATOM 934 N N . LEU A 1 120 ? 9.600 -3.305 -2.688 1.00 90.38 120 LEU A N 1
ATOM 935 C CA . LEU A 1 120 ? 10.316 -2.160 -3.251 1.00 90.38 120 LEU A CA 1
ATOM 936 C C . LEU A 1 120 ? 11.682 -2.562 -3.829 1.00 90.38 120 LEU A C 1
ATOM 938 O O . LEU A 1 120 ? 12.095 -2.038 -4.866 1.00 90.38 120 LEU A O 1
ATOM 942 N N . ALA A 1 121 ? 12.394 -3.488 -3.185 1.00 89.94 121 ALA A N 1
ATOM 943 C CA . ALA A 1 121 ? 13.649 -4.020 -3.705 1.00 89.94 121 ALA A CA 1
ATOM 944 C C . ALA A 1 121 ? 13.443 -4.781 -5.027 1.00 89.94 121 ALA A C 1
ATOM 946 O O . ALA A 1 121 ? 14.240 -4.605 -5.952 1.00 89.94 121 ALA A O 1
ATOM 947 N N . ARG A 1 122 ? 12.354 -5.558 -5.154 1.00 85.81 122 ARG A N 1
ATOM 948 C CA . ARG A 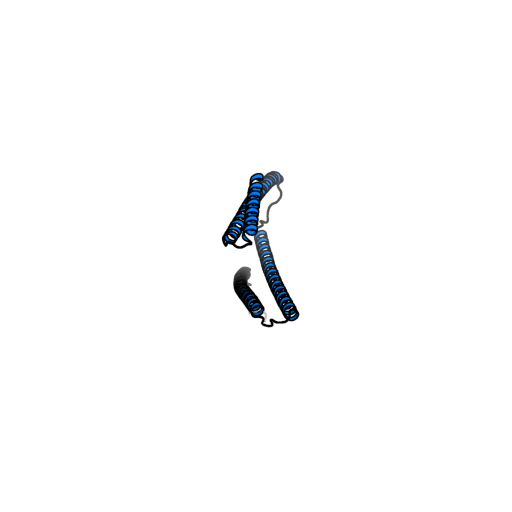1 122 ? 11.974 -6.229 -6.413 1.00 85.81 122 ARG A CA 1
ATOM 949 C C . ARG A 1 122 ? 11.715 -5.217 -7.530 1.00 85.81 122 ARG A C 1
ATOM 951 O O . ARG A 1 122 ? 12.297 -5.342 -8.607 1.00 85.81 122 ARG A O 1
ATOM 958 N N . VAL A 1 123 ? 10.941 -4.166 -7.252 1.00 87.81 123 VAL A N 1
ATOM 959 C CA . VAL A 1 123 ? 10.666 -3.083 -8.217 1.00 87.81 123 VAL A CA 1
ATOM 960 C C . VAL A 1 123 ? 11.957 -2.396 -8.666 1.00 87.81 123 VAL A C 1
ATOM 962 O O . VAL A 1 123 ? 12.205 -2.285 -9.863 1.00 87.81 123 VAL A O 1
ATOM 965 N N . LYS A 1 124 ? 12.844 -2.029 -7.734 1.00 89.56 124 LYS A N 1
ATOM 966 C CA . LYS A 1 124 ? 14.151 -1.439 -8.076 1.00 89.56 124 LYS A CA 1
ATOM 967 C C . LYS A 1 124 ? 14.991 -2.357 -8.966 1.00 89.56 124 LYS A C 1
ATOM 969 O O . LYS A 1 124 ? 15.653 -1.891 -9.890 1.00 89.56 124 LYS A O 1
ATOM 974 N N . ALA A 1 125 ? 14.976 -3.664 -8.709 1.00 85.94 125 ALA A N 1
ATOM 975 C CA . ALA A 1 125 ? 15.685 -4.626 -9.545 1.00 85.94 125 ALA A CA 1
ATOM 976 C C . ALA A 1 125 ? 15.087 -4.724 -10.964 1.00 85.94 125 ALA A C 1
ATOM 978 O O . ALA A 1 125 ? 15.844 -4.903 -11.922 1.00 85.94 125 ALA A O 1
ATOM 979 N N . ARG A 1 126 ? 13.760 -4.583 -11.125 1.00 84.94 126 ARG A N 1
ATOM 980 C CA . ARG A 1 126 ? 13.104 -4.468 -12.445 1.00 84.94 126 ARG A CA 1
ATOM 981 C C . ARG A 1 126 ? 13.549 -3.196 -13.171 1.00 84.94 126 ARG A C 1
ATOM 983 O O . ARG A 1 126 ? 14.052 -3.295 -14.285 1.00 84.94 126 ARG A O 1
ATOM 990 N N . GLU A 1 127 ? 13.500 -2.039 -12.512 1.00 89.62 127 GLU A N 1
ATOM 991 C CA . GLU A 1 127 ? 13.923 -0.756 -13.100 1.00 89.62 127 GLU A CA 1
ATOM 992 C C . GLU A 1 127 ? 15.376 -0.791 -13.600 1.00 89.62 127 GLU A C 1
ATOM 994 O O . GLU A 1 127 ? 15.689 -0.282 -14.676 1.00 89.62 127 GLU A O 1
ATOM 999 N N . VAL A 1 128 ? 16.285 -1.419 -12.845 1.00 88.00 128 VAL A N 1
ATOM 1000 C CA . VAL A 1 128 ? 17.684 -1.586 -13.269 1.00 88.00 128 VAL A CA 1
ATOM 1001 C C . VAL A 1 128 ? 17.780 -2.437 -14.538 1.00 88.00 128 VAL A C 1
ATOM 1003 O O . VAL A 1 128 ? 18.516 -2.066 -15.456 1.00 88.00 128 VAL A O 1
ATOM 1006 N N . ARG A 1 129 ? 17.034 -3.549 -14.626 1.00 82.69 129 ARG A N 1
ATOM 1007 C CA . ARG A 1 129 ? 16.990 -4.396 -15.831 1.00 82.69 129 ARG A CA 1
ATOM 1008 C C . ARG A 1 129 ? 16.466 -3.616 -17.037 1.00 82.69 129 ARG A C 1
ATOM 1010 O O . ARG A 1 129 ? 17.134 -3.584 -18.067 1.00 82.69 129 ARG A O 1
ATOM 1017 N N . GLU A 1 130 ? 15.354 -2.906 -16.882 1.00 85.50 130 GLU A N 1
ATOM 1018 C CA . GLU A 1 130 ? 14.769 -2.073 -17.940 1.00 85.50 130 GLU A CA 1
ATOM 1019 C C . GLU A 1 130 ? 15.744 -0.991 -18.423 1.00 85.50 130 GLU A C 1
ATOM 1021 O O . GLU A 1 130 ? 15.944 -0.815 -19.625 1.00 85.50 130 GLU A O 1
ATOM 1026 N N . GLN A 1 131 ? 16.439 -0.311 -17.507 1.00 87.31 131 GLN A N 1
ATOM 1027 C CA . GLN A 1 131 ? 17.471 0.662 -17.872 1.00 87.31 131 GLN A CA 1
ATOM 1028 C C . GLN A 1 131 ? 18.626 0.029 -18.653 1.00 87.31 131 GLN A C 1
ATOM 1030 O O . GLN A 1 131 ? 19.179 0.667 -19.553 1.00 87.31 131 GLN A O 1
ATOM 1035 N N . HIS A 1 132 ? 19.029 -1.197 -18.313 1.00 82.00 132 HIS A N 1
ATOM 1036 C CA . HIS A 1 132 ? 20.052 -1.919 -19.065 1.00 82.00 132 HIS A CA 1
ATOM 1037 C C . HIS A 1 132 ? 19.579 -2.263 -20.481 1.00 82.00 132 HIS A C 1
ATOM 1039 O O . HIS A 1 132 ? 20.344 -2.044 -21.422 1.00 82.00 132 HIS A O 1
ATOM 1045 N N . LEU A 1 133 ? 18.330 -2.706 -20.644 1.00 80.88 133 LEU A N 1
ATOM 1046 C CA . LEU A 1 133 ? 17.730 -2.974 -21.955 1.00 80.88 133 LEU A CA 1
ATOM 1047 C C . LEU A 1 133 ? 17.648 -1.701 -22.811 1.00 80.88 133 LEU A C 1
ATOM 1049 O O . LEU A 1 133 ? 18.060 -1.704 -23.969 1.00 80.88 133 LEU A O 1
ATOM 1053 N N . VAL A 1 134 ? 17.226 -0.574 -22.226 1.00 82.44 134 VAL A N 1
ATOM 1054 C CA . VAL A 1 134 ? 17.203 0.734 -22.906 1.00 82.44 134 VAL A CA 1
ATOM 1055 C C . VAL A 1 134 ? 18.610 1.186 -23.314 1.00 82.44 134 VAL A C 1
ATOM 1057 O O . VAL A 1 134 ? 18.812 1.693 -24.413 1.00 82.44 134 VAL A O 1
ATOM 1060 N N . LYS A 1 135 ? 19.624 0.991 -22.463 1.00 85.00 135 LYS A N 1
ATOM 1061 C CA . LYS A 1 135 ? 21.015 1.325 -22.816 1.00 85.00 135 LYS A CA 1
ATOM 1062 C C . LYS A 1 135 ? 21.533 0.467 -23.970 1.00 85.00 135 LYS A C 1
ATOM 1064 O O . LYS A 1 135 ? 22.219 0.995 -24.841 1.00 85.00 135 LYS A O 1
ATOM 1069 N N . GLN A 1 136 ? 21.213 -0.827 -23.985 1.00 76.94 136 GLN A N 1
ATOM 1070 C CA . GLN A 1 136 ? 21.587 -1.722 -25.081 1.00 76.94 136 GLN A CA 1
ATOM 1071 C C . GLN A 1 136 ? 20.890 -1.335 -26.388 1.00 76.94 136 GLN A C 1
ATOM 1073 O O . GLN A 1 136 ? 21.555 -1.276 -27.420 1.00 76.94 136 GLN A O 1
ATOM 1078 N N . SER A 1 137 ? 19.602 -0.981 -26.351 1.00 76.06 137 SER A N 1
ATOM 1079 C CA . SER A 1 137 ? 18.888 -0.528 -27.549 1.00 76.06 137 SER A CA 1
ATOM 1080 C C . SER A 1 137 ? 19.444 0.796 -28.082 1.00 76.06 137 SER A C 1
ATOM 1082 O O . SER A 1 137 ? 19.681 0.911 -29.282 1.00 76.06 137 SER A O 1
ATOM 1084 N N . ILE A 1 138 ? 19.770 1.766 -27.218 1.00 79.19 138 ILE A N 1
ATOM 1085 C CA . ILE A 1 138 ? 20.435 3.021 -27.619 1.00 79.19 138 ILE A CA 1
ATOM 1086 C C . ILE A 1 138 ? 21.820 2.754 -28.226 1.00 79.19 138 ILE A C 1
ATOM 1088 O O . ILE A 1 138 ? 22.187 3.389 -29.216 1.00 79.19 138 ILE A O 1
ATOM 1092 N N . ALA A 1 139 ? 22.590 1.819 -27.662 1.00 76.75 139 ALA A N 1
ATOM 1093 C CA . ALA A 1 139 ? 23.902 1.444 -28.187 1.00 76.75 139 ALA A CA 1
ATOM 1094 C C . ALA A 1 139 ? 23.799 0.753 -29.557 1.00 76.75 139 ALA A C 1
ATOM 1096 O O . ALA A 1 139 ? 24.595 1.051 -30.442 1.00 76.75 139 ALA A O 1
ATOM 1097 N N . ALA A 1 140 ? 22.793 -0.104 -29.756 1.00 71.12 140 ALA A N 1
ATOM 1098 C CA . ALA A 1 140 ? 22.501 -0.732 -31.045 1.00 71.12 140 ALA A CA 1
ATOM 1099 C C . ALA A 1 140 ? 21.966 0.267 -32.088 1.00 71.12 140 ALA A C 1
ATOM 1101 O O . ALA A 1 140 ? 22.163 0.074 -33.284 1.00 71.12 140 ALA A O 1
ATOM 1102 N N . THR A 1 141 ? 21.311 1.344 -31.638 1.00 67.50 141 THR A N 1
ATOM 1103 C CA . THR A 1 141 ? 20.706 2.369 -32.509 1.00 67.50 141 THR A CA 1
ATOM 1104 C C . THR A 1 141 ? 21.638 3.564 -32.759 1.00 67.50 141 THR A C 1
ATOM 1106 O O . THR A 1 141 ? 21.335 4.404 -33.603 1.00 67.50 141 THR A O 1
ATOM 1109 N N . SER A 1 142 ? 22.775 3.672 -32.059 1.00 52.59 142 SER A N 1
ATOM 1110 C CA . SER A 1 142 ? 23.743 4.752 -32.289 1.00 52.59 142 SER A CA 1
ATOM 1111 C C . SER A 1 142 ? 24.453 4.562 -33.634 1.00 52.59 142 SER A C 1
ATOM 1113 O O . SER A 1 142 ? 25.181 3.580 -33.794 1.00 52.59 142 SER A O 1
ATOM 1115 N N . PRO A 1 143 ? 24.308 5.496 -34.593 1.00 53.12 143 PRO A N 1
ATOM 1116 C CA . PRO A 1 143 ? 25.036 5.433 -35.850 1.00 53.12 143 PRO A CA 1
ATOM 1117 C C . PRO A 1 143 ? 26.518 5.725 -35.592 1.00 53.12 143 PRO A C 1
ATOM 1119 O O . PRO A 1 143 ? 26.876 6.791 -35.084 1.00 53.12 143 PRO A O 1
ATOM 1122 N N . GLN A 1 144 ? 27.392 4.795 -35.977 1.00 53.38 144 GLN A N 1
ATOM 1123 C CA . GLN A 1 144 ? 28.746 5.156 -36.384 1.00 53.38 144 GLN A CA 1
ATOM 1124 C C . GLN A 1 144 ? 28.624 6.061 -37.614 1.00 53.38 144 GLN A C 1
ATOM 1126 O O . GLN A 1 144 ? 28.261 5.569 -38.674 1.00 53.38 144 GLN A O 1
ATOM 1131 N N . ASP A 1 145 ? 28.815 7.368 -37.424 1.00 51.25 145 ASP A N 1
ATOM 1132 C CA . ASP A 1 145 ? 29.407 8.336 -38.367 1.00 51.25 145 ASP A CA 1
ATOM 1133 C C . ASP A 1 145 ? 28.808 9.724 -38.146 1.00 51.25 145 ASP A C 1
ATOM 1135 O O . ASP A 1 145 ? 27.697 9.989 -38.580 1.00 51.25 145 ASP A O 1
ATOM 1139 N N . PHE A 1 146 ? 29.572 10.639 -37.545 1.00 44.00 146 PHE A N 1
ATOM 1140 C CA . PHE A 1 146 ? 29.475 12.069 -37.855 1.00 44.00 146 PHE A CA 1
ATOM 1141 C C . PHE A 1 146 ? 30.831 12.735 -37.598 1.00 44.00 146 PHE A C 1
ATOM 1143 O O . PHE A 1 146 ? 31.173 13.100 -36.475 1.00 44.00 146 PHE A O 1
ATOM 1150 N N . SER A 1 147 ? 31.620 12.866 -38.665 1.00 48.69 147 SER A N 1
ATOM 1151 C CA . SER A 1 147 ? 32.823 13.696 -38.713 1.00 48.69 147 SER A CA 1
ATOM 1152 C C . SER A 1 147 ? 32.465 15.176 -38.907 1.00 48.69 147 SER A C 1
ATOM 1154 O O . SER A 1 147 ? 31.736 15.524 -39.836 1.00 48.69 147 SER A O 1
ATOM 1156 N N . ASP A 1 148 ? 33.016 16.013 -38.027 1.00 56.22 148 ASP A N 1
ATOM 1157 C CA . ASP A 1 148 ? 33.341 17.444 -38.125 1.00 56.22 148 ASP A CA 1
ATOM 1158 C C . ASP A 1 148 ? 32.653 18.322 -39.193 1.00 56.22 148 ASP A C 1
ATOM 1160 O O . ASP A 1 148 ? 33.038 18.351 -40.360 1.00 56.22 148 ASP A O 1
ATOM 1164 N N . THR A 1 149 ? 31.747 19.207 -38.747 1.00 48.62 149 THR A N 1
ATOM 1165 C CA . THR A 1 149 ? 31.477 20.507 -39.400 1.00 48.62 149 THR A CA 1
ATOM 1166 C C . THR A 1 149 ? 31.101 21.589 -38.367 1.00 48.62 149 THR A C 1
ATOM 1168 O O . THR A 1 149 ? 30.171 21.399 -37.582 1.00 48.62 149 THR A O 1
ATOM 1171 N N . PRO A 1 150 ? 31.747 22.775 -38.368 1.00 50.53 150 PRO A N 1
ATOM 1172 C CA . PRO A 1 150 ? 31.480 23.831 -37.382 1.00 50.53 150 PRO A CA 1
ATOM 1173 C C . PRO A 1 150 ? 30.181 24.617 -37.648 1.00 50.53 150 PRO A C 1
ATOM 1175 O O . PRO A 1 150 ? 29.712 25.342 -36.776 1.00 50.53 150 PRO A O 1
ATOM 1178 N N . SER A 1 151 ? 29.545 24.442 -38.815 1.00 49.12 151 SER A N 1
ATOM 1179 C CA . SER A 1 151 ? 28.234 25.041 -39.123 1.00 49.12 151 SER A CA 1
ATOM 1180 C C . SER A 1 151 ? 27.071 24.321 -38.416 1.00 49.12 151 SER A C 1
ATOM 1182 O O . SER A 1 151 ? 26.025 24.921 -38.180 1.00 49.12 151 SER A O 1
ATOM 1184 N N . GLY A 1 152 ? 27.285 23.070 -37.987 1.00 52.41 152 GLY A N 1
ATOM 1185 C CA . GLY A 1 152 ? 26.318 22.281 -37.224 1.00 52.41 152 GLY A CA 1
ATOM 1186 C C . GLY A 1 152 ? 26.192 22.685 -35.753 1.00 52.41 152 GLY A C 1
ATOM 1187 O O . GLY A 1 152 ? 25.233 22.292 -35.108 1.00 52.41 152 GLY A O 1
ATOM 1188 N N . GLN A 1 153 ? 27.118 23.476 -35.198 1.00 51.94 153 GLN A N 1
ATOM 1189 C CA . GLN A 1 153 ? 27.079 23.847 -33.776 1.00 51.94 153 GLN A CA 1
ATOM 1190 C C . GLN A 1 153 ? 26.017 24.909 -33.466 1.00 51.94 153 GLN A C 1
ATOM 1192 O O . GLN A 1 153 ? 25.412 24.858 -32.401 1.00 51.94 153 GLN A O 1
ATOM 1197 N N . VAL A 1 154 ? 25.749 25.841 -34.390 1.00 52.44 154 VAL A N 1
ATOM 1198 C CA . VAL A 1 154 ? 24.697 26.862 -34.219 1.00 52.44 154 VAL A CA 1
ATOM 1199 C C . VAL A 1 154 ? 23.314 26.242 -34.407 1.00 52.44 154 VAL A C 1
ATOM 1201 O O . VAL A 1 154 ? 22.419 26.508 -33.611 1.00 52.44 154 VAL A O 1
ATOM 1204 N N . THR A 1 155 ? 23.144 25.354 -35.389 1.00 54.69 155 THR A N 1
ATOM 1205 C CA . THR A 1 155 ? 21.900 24.590 -35.558 1.00 54.69 155 THR A CA 1
ATOM 1206 C C . THR A 1 155 ? 21.697 23.590 -34.422 1.00 54.69 155 THR A C 1
ATOM 1208 O O . THR A 1 155 ? 20.592 23.515 -33.904 1.00 54.69 155 THR A O 1
ATOM 1211 N N . ALA A 1 156 ? 22.751 22.914 -33.945 1.00 56.75 156 ALA A N 1
ATOM 1212 C CA . ALA A 1 156 ? 22.684 22.035 -32.776 1.00 56.75 156 ALA A CA 1
ATOM 1213 C C . ALA A 1 156 ? 22.371 22.799 -31.479 1.00 56.75 156 ALA A C 1
ATOM 1215 O O . ALA A 1 156 ? 21.634 22.298 -30.632 1.00 56.75 156 ALA A O 1
ATOM 1216 N N . ALA A 1 157 ? 22.906 24.013 -31.307 1.00 55.88 157 ALA A N 1
ATOM 1217 C CA . ALA A 1 157 ? 22.594 24.871 -30.166 1.00 55.88 157 ALA A CA 1
ATOM 1218 C C . ALA A 1 157 ? 21.145 25.375 -30.214 1.00 55.88 157 ALA A C 1
ATOM 1220 O O . ALA A 1 157 ? 20.470 25.331 -29.190 1.00 55.88 157 ALA A O 1
ATOM 1221 N N . LEU A 1 158 ? 20.644 25.767 -31.392 1.00 59.75 158 LEU A N 1
ATOM 1222 C CA . LEU A 1 158 ? 19.236 26.130 -31.590 1.00 59.75 158 LEU A CA 1
ATOM 1223 C C . LEU A 1 158 ? 18.311 24.933 -31.333 1.00 59.75 158 LEU A C 1
ATOM 1225 O O . LEU A 1 158 ? 17.400 25.047 -30.521 1.00 59.75 158 LEU A O 1
ATOM 1229 N N . THR A 1 159 ? 18.623 23.749 -31.872 1.00 67.88 159 THR A N 1
ATOM 1230 C CA . THR A 1 159 ? 17.845 22.523 -31.609 1.00 67.88 159 THR A CA 1
ATOM 1231 C C . THR A 1 159 ? 17.925 22.088 -30.146 1.00 67.88 159 THR A C 1
ATOM 1233 O O . THR A 1 159 ? 16.998 21.480 -29.620 1.00 67.88 159 THR A O 1
ATOM 1236 N N . ARG A 1 160 ? 19.029 22.400 -29.452 1.00 71.94 160 ARG A N 1
ATOM 1237 C CA . ARG A 1 160 ? 19.185 22.128 -28.020 1.00 71.94 160 ARG A CA 1
ATOM 1238 C C . ARG A 1 160 ? 18.329 23.080 -27.192 1.00 71.94 160 ARG A C 1
ATOM 1240 O O . ARG A 1 160 ? 17.683 22.609 -26.263 1.00 71.94 160 ARG A O 1
ATOM 1247 N N . CYS A 1 161 ? 18.291 24.367 -27.528 1.00 65.00 161 CYS A N 1
ATOM 1248 C CA . CYS A 1 161 ? 17.387 25.326 -26.892 1.00 65.00 161 CYS A CA 1
ATOM 1249 C C . CYS A 1 161 ? 15.922 24.925 -27.107 1.00 65.00 161 CYS A C 1
ATOM 1251 O O . CYS A 1 161 ? 15.205 24.767 -26.126 1.00 65.00 161 CYS A O 1
ATOM 1253 N N . GLU A 1 162 ? 15.525 24.608 -28.341 1.00 69.50 162 GLU A N 1
ATOM 1254 C CA . GLU A 1 162 ? 14.177 24.112 -28.660 1.00 69.50 162 GLU A CA 1
ATOM 1255 C C . GLU A 1 162 ? 13.855 22.813 -27.896 1.00 69.50 162 GLU A C 1
ATOM 1257 O O . GLU A 1 162 ? 12.770 22.655 -27.342 1.00 69.50 162 GLU A O 1
ATOM 1262 N N . SER A 1 163 ? 14.816 21.888 -27.773 1.00 78.44 163 SER A N 1
ATOM 1263 C CA . SER A 1 163 ? 14.619 20.652 -26.999 1.00 78.44 163 SER A CA 1
ATOM 1264 C C . SER A 1 163 ? 14.461 20.892 -25.494 1.00 78.44 163 SER A C 1
ATOM 1266 O O . SER A 1 163 ? 13.759 20.135 -24.820 1.00 78.44 163 SER A O 1
ATOM 1268 N N . LEU A 1 164 ? 15.106 21.935 -24.959 1.00 85.88 164 LEU A N 1
ATOM 1269 C CA . LEU A 1 164 ? 15.001 22.318 -23.554 1.00 85.88 164 LEU A CA 1
ATOM 1270 C C . LEU A 1 164 ? 13.682 23.038 -23.281 1.00 85.88 164 LEU A C 1
ATOM 1272 O O . LEU A 1 164 ? 13.071 22.766 -22.254 1.00 85.88 164 LEU A O 1
ATOM 1276 N N . GLU A 1 165 ? 13.209 23.877 -24.200 1.00 88.69 165 GLU A N 1
ATOM 1277 C CA . GLU A 1 165 ? 11.882 24.499 -24.126 1.00 88.69 165 GLU A CA 1
ATOM 1278 C C . GLU A 1 165 ? 10.784 23.427 -24.132 1.00 88.69 165 GLU A C 1
ATOM 1280 O O . GLU A 1 165 ? 9.976 23.368 -23.209 1.00 88.69 165 GLU A O 1
ATOM 1285 N N . VAL A 1 166 ? 10.851 22.462 -25.057 1.00 87.31 166 VAL A N 1
ATOM 1286 C CA . VAL A 1 166 ? 9.916 21.322 -25.095 1.00 87.31 166 VAL A CA 1
ATOM 1287 C C . VAL A 1 166 ? 9.981 20.475 -23.816 1.00 87.31 166 VAL A C 1
ATOM 1289 O O . VAL A 1 166 ? 8.966 19.942 -23.358 1.00 87.31 166 VAL A O 1
ATOM 1292 N N . LEU A 1 167 ? 11.168 20.319 -23.220 1.00 87.19 167 LEU A N 1
ATOM 1293 C CA . LEU A 1 167 ? 11.321 19.622 -21.943 1.00 87.19 167 LEU A CA 1
ATOM 1294 C C . LEU A 1 167 ? 10.682 20.410 -20.792 1.00 87.19 167 LEU A C 1
ATOM 1296 O O . LEU A 1 167 ? 10.017 19.805 -19.950 1.00 87.19 167 LEU A O 1
ATOM 1300 N N . VAL A 1 168 ? 10.863 21.730 -20.756 1.00 92.50 168 VAL A N 1
ATOM 1301 C CA . VAL A 1 168 ? 10.254 22.621 -19.761 1.00 92.50 168 VAL A CA 1
ATOM 1302 C C . VAL A 1 168 ? 8.732 22.600 -19.881 1.00 92.50 168 VAL A C 1
ATOM 1304 O O . VAL A 1 168 ? 8.062 22.437 -18.863 1.00 92.50 168 VAL A O 1
ATOM 1307 N N . ASP A 1 169 ? 8.186 22.652 -21.095 1.00 90.81 169 ASP A N 1
ATOM 1308 C CA . ASP A 1 169 ? 6.743 22.567 -21.342 1.00 90.81 169 ASP A CA 1
ATOM 1309 C C . ASP A 1 169 ? 6.175 21.223 -20.884 1.00 90.81 169 ASP A C 1
ATOM 1311 O O . ASP A 1 169 ? 5.143 21.153 -20.214 1.00 90.81 169 ASP A O 1
ATOM 1315 N N . ARG A 1 170 ? 6.885 20.126 -21.174 1.00 91.56 170 ARG A N 1
ATOM 1316 C CA . ARG A 1 170 ? 6.488 18.785 -20.728 1.00 91.56 170 ARG A CA 1
ATOM 1317 C C . ARG A 1 170 ? 6.526 18.656 -19.206 1.00 91.56 170 ARG A C 1
ATOM 1319 O O . ARG A 1 170 ? 5.659 18.001 -18.624 1.00 91.56 170 ARG A O 1
ATOM 1326 N N . LEU A 1 171 ? 7.524 19.250 -18.555 1.00 92.31 171 LEU A N 1
ATOM 1327 C CA . LEU A 1 171 ? 7.628 19.259 -17.097 1.00 92.31 171 LEU A CA 1
ATOM 1328 C C . LEU A 1 171 ? 6.524 20.105 -16.459 1.00 92.31 171 LEU A C 1
ATOM 1330 O O . LEU A 1 171 ? 5.923 19.637 -15.492 1.00 92.31 171 LEU A O 1
ATOM 1334 N N . HIS A 1 172 ? 6.202 21.271 -17.026 1.00 91.56 172 HIS A N 1
ATOM 1335 C CA . HIS A 1 172 ? 5.060 22.083 -16.601 1.00 91.56 172 HIS A CA 1
ATOM 1336 C C . HIS A 1 172 ? 3.743 21.326 -16.759 1.00 91.56 172 HIS A C 1
ATOM 1338 O O . HIS A 1 172 ? 2.979 21.226 -15.802 1.00 91.56 172 HIS A O 1
ATOM 1344 N N . ALA A 1 173 ? 3.503 20.701 -17.914 1.00 88.25 173 ALA A N 1
ATOM 1345 C CA . ALA A 1 173 ? 2.300 19.905 -18.143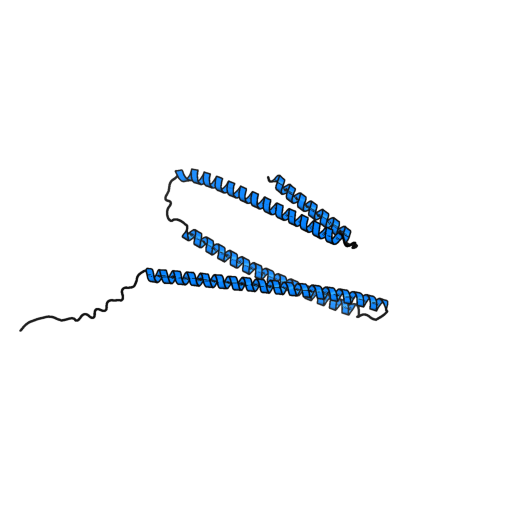 1.00 88.25 173 ALA A CA 1
ATOM 1346 C C . ALA A 1 173 ? 2.168 18.756 -17.129 1.00 88.25 173 ALA A C 1
ATOM 1348 O O . ALA A 1 173 ? 1.091 18.523 -16.578 1.00 88.25 173 ALA A O 1
ATOM 1349 N N . ARG A 1 174 ? 3.273 18.063 -16.821 1.00 94.31 174 ARG A N 1
ATOM 1350 C CA . ARG A 1 174 ? 3.284 16.991 -15.816 1.00 94.31 174 ARG A CA 1
ATOM 1351 C C . ARG A 1 174 ? 3.046 17.520 -14.401 1.00 94.31 174 ARG A C 1
ATOM 1353 O O . ARG A 1 174 ? 2.349 16.867 -13.629 1.00 94.31 174 ARG A O 1
ATOM 1360 N N . PHE A 1 175 ? 3.607 18.678 -14.061 1.00 91.69 175 PHE A N 1
ATOM 1361 C CA . PHE A 1 175 ? 3.372 19.330 -12.775 1.00 91.69 175 PHE A CA 1
ATOM 1362 C C . PHE A 1 175 ? 1.900 19.724 -12.610 1.00 91.69 175 PHE A C 1
ATOM 1364 O O . PHE A 1 175 ? 1.299 19.381 -11.595 1.00 91.69 175 PHE A O 1
ATOM 1371 N N . LEU A 1 176 ? 1.296 20.354 -13.622 1.00 93.12 176 LEU A N 1
ATOM 1372 C CA . LEU A 1 176 ? -0.121 20.725 -13.605 1.00 93.12 176 LEU A CA 1
ATOM 1373 C C . LEU A 1 176 ? -1.028 19.495 -13.465 1.00 93.12 176 LEU A C 1
ATOM 1375 O O . LEU A 1 176 ? -1.957 19.506 -12.660 1.00 93.12 176 LEU A O 1
ATOM 1379 N N . ALA A 1 177 ? -0.724 18.407 -14.180 1.00 91.25 177 ALA A N 1
ATOM 1380 C CA . ALA A 1 177 ? -1.460 17.150 -14.054 1.00 91.25 177 ALA A CA 1
ATOM 1381 C C . ALA A 1 177 ? -1.343 16.540 -12.643 1.00 91.25 177 ALA A C 1
ATOM 1383 O O . ALA A 1 177 ? -2.339 16.094 -12.074 1.00 91.25 177 ALA A O 1
ATOM 1384 N N . ALA A 1 178 ? -0.145 16.554 -12.052 1.00 92.38 178 ALA A N 1
ATOM 1385 C CA . ALA A 1 178 ? 0.071 16.070 -10.690 1.00 92.38 178 ALA A CA 1
ATOM 1386 C C . ALA A 1 178 ? -0.638 16.946 -9.642 1.00 92.38 178 ALA A C 1
ATOM 1388 O O . ALA A 1 178 ? -1.218 16.420 -8.694 1.00 92.38 178 ALA A O 1
ATOM 1389 N N . ALA A 1 179 ? -0.634 18.269 -9.825 1.00 92.00 179 ALA A N 1
ATOM 1390 C CA . ALA A 1 179 ? -1.345 19.201 -8.956 1.00 92.00 179 ALA A CA 1
ATOM 1391 C C . ALA A 1 179 ? -2.867 18.994 -9.029 1.00 92.00 179 ALA A C 1
ATOM 1393 O O . ALA A 1 179 ? -3.528 18.972 -7.992 1.00 92.00 179 ALA A O 1
ATOM 1394 N N . ALA A 1 180 ? -3.421 18.768 -10.224 1.00 91.06 180 ALA A N 1
ATOM 1395 C CA . ALA A 1 180 ? -4.835 18.432 -10.390 1.00 91.06 180 ALA A CA 1
ATOM 1396 C C . ALA A 1 180 ? -5.195 17.128 -9.656 1.00 91.06 180 ALA A C 1
ATOM 1398 O O . ALA A 1 180 ? -6.113 17.121 -8.839 1.00 91.06 180 ALA A O 1
ATOM 1399 N N . ALA A 1 181 ? -4.408 16.065 -9.853 1.00 92.56 181 ALA A N 1
ATOM 1400 C CA . ALA A 1 181 ? -4.621 14.788 -9.172 1.00 92.56 181 ALA A CA 1
ATOM 1401 C C . ALA A 1 181 ? -4.535 14.908 -7.638 1.00 92.56 181 ALA A C 1
ATOM 1403 O O . ALA A 1 181 ? -5.320 14.292 -6.919 1.00 92.56 181 ALA A O 1
ATOM 1404 N N . LEU A 1 182 ? -3.609 15.726 -7.124 1.00 92.81 182 LEU A N 1
ATOM 1405 C CA . LEU A 1 182 ? -3.487 15.990 -5.690 1.00 92.81 182 LEU A CA 1
ATOM 1406 C C . LEU A 1 182 ? -4.695 16.767 -5.144 1.00 92.81 182 LEU A C 1
ATOM 1408 O O . LEU A 1 182 ? -5.182 16.458 -4.057 1.00 92.81 182 LEU A O 1
ATOM 1412 N N . ALA A 1 183 ? -5.196 17.757 -5.886 1.00 91.19 183 ALA A N 1
ATOM 1413 C CA . ALA A 1 183 ? -6.400 18.485 -5.502 1.00 91.19 183 ALA A CA 1
ATOM 1414 C C . ALA A 1 183 ? -7.626 17.559 -5.457 1.00 91.19 183 ALA A C 1
ATOM 1416 O O . ALA A 1 183 ? -8.385 17.612 -4.492 1.00 91.19 1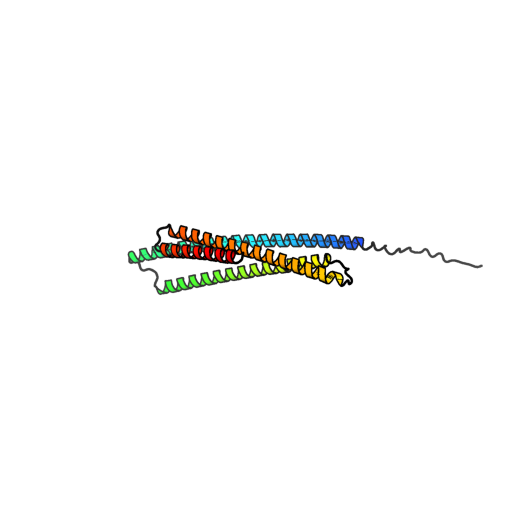83 ALA A O 1
ATOM 1417 N N . ASP A 1 184 ? -7.781 16.671 -6.438 1.00 92.69 184 ASP A N 1
ATOM 1418 C CA . ASP A 1 184 ? -8.885 15.707 -6.479 1.00 92.69 184 ASP A CA 1
ATOM 1419 C C . ASP A 1 184 ? -8.801 14.687 -5.333 1.00 92.69 184 ASP A C 1
ATOM 1421 O O . ASP A 1 184 ? -9.815 14.360 -4.719 1.00 92.69 184 ASP A O 1
ATOM 1425 N N . ALA A 1 185 ? -7.595 14.242 -4.965 1.00 93.56 185 ALA A N 1
ATOM 1426 C CA . ALA A 1 185 ? -7.395 13.390 -3.792 1.00 93.56 185 ALA A CA 1
ATOM 1427 C C . ALA A 1 185 ? -7.825 14.083 -2.485 1.00 93.56 185 ALA A C 1
ATOM 1429 O O . ALA A 1 185 ? -8.427 13.451 -1.615 1.00 93.56 185 ALA A O 1
ATOM 1430 N N . HIS A 1 186 ? -7.559 15.385 -2.348 1.00 94.12 186 HIS A N 1
ATOM 1431 C CA . HIS A 1 186 ? -8.026 16.167 -1.204 1.00 94.12 186 HIS A CA 1
ATOM 1432 C C . HIS A 1 186 ? -9.557 16.333 -1.179 1.00 94.12 186 HIS A C 1
ATOM 1434 O O . HIS A 1 186 ? -10.140 16.283 -0.098 1.00 94.12 186 HIS A O 1
ATOM 1440 N N . GLU A 1 187 ? -10.222 16.473 -2.329 1.00 91.56 187 GLU A N 1
ATOM 1441 C CA . GLU A 1 187 ? -11.695 16.487 -2.398 1.00 91.56 187 GLU A CA 1
ATOM 1442 C C . GLU A 1 187 ? -12.286 15.118 -2.020 1.00 91.56 187 GLU A C 1
ATOM 1444 O O . GLU A 1 187 ? -13.220 15.047 -1.226 1.00 91.56 187 GLU A O 1
ATOM 1449 N N . LEU A 1 188 ? -11.688 14.015 -2.486 1.00 94.50 188 LEU A N 1
ATOM 1450 C CA . LEU A 1 188 ? -12.102 12.661 -2.095 1.00 94.50 188 LEU A CA 1
ATOM 1451 C C . LEU A 1 188 ? -11.949 12.413 -0.587 1.00 94.50 188 LEU A C 1
ATOM 1453 O O . LEU A 1 188 ? -12.805 11.771 0.025 1.00 94.50 188 LEU A O 1
ATOM 1457 N N . LEU A 1 189 ? -10.878 12.930 0.023 1.00 89.69 189 LEU A N 1
ATOM 1458 C CA . LEU A 1 189 ? -10.703 12.899 1.477 1.00 89.69 189 LEU A CA 1
ATOM 1459 C C . LEU A 1 189 ? -11.781 13.719 2.190 1.00 89.69 189 LEU A C 1
ATOM 1461 O O . LEU A 1 189 ? -12.320 13.261 3.196 1.00 89.69 189 LEU A O 1
ATOM 1465 N N . ALA A 1 190 ? -12.124 14.900 1.670 1.00 90.44 190 ALA A N 1
ATOM 1466 C CA . ALA A 1 190 ? -13.191 15.720 2.233 1.00 90.44 190 ALA A CA 1
ATOM 1467 C C . ALA A 1 190 ? -14.543 14.992 2.201 1.00 90.44 190 ALA A C 1
ATOM 1469 O O . ALA A 1 190 ? -15.214 14.913 3.229 1.00 90.44 190 ALA A O 1
ATOM 1470 N N . ASP A 1 191 ? -14.896 14.390 1.064 1.00 91.62 191 ASP A N 1
ATOM 1471 C CA . ASP A 1 191 ? -16.129 13.615 0.905 1.00 91.62 191 ASP A CA 1
ATOM 1472 C C . ASP A 1 191 ? -16.175 12.405 1.847 1.00 91.62 191 ASP A C 1
ATOM 1474 O O . ASP A 1 191 ? -17.230 12.059 2.381 1.00 91.62 191 ASP A O 1
ATOM 1478 N N . HIS A 1 192 ? -15.035 11.742 2.067 1.00 91.12 192 HIS A N 1
ATOM 1479 C CA . HIS A 1 192 ? -14.943 10.632 3.012 1.00 91.12 192 HIS A CA 1
ATOM 1480 C C . HIS A 1 192 ? -15.231 11.087 4.449 1.00 91.12 192 HIS A C 1
ATOM 1482 O O . HIS A 1 192 ? -16.042 10.463 5.134 1.00 91.12 192 HIS A O 1
ATOM 1488 N N . TYR A 1 193 ? -14.627 12.195 4.886 1.00 86.12 193 TYR A N 1
ATOM 1489 C CA . TYR A 1 193 ? -14.863 12.745 6.220 1.00 86.12 193 TYR A CA 1
ATOM 1490 C C . TYR A 1 193 ? -16.300 13.248 6.414 1.00 86.12 193 TYR A C 1
ATOM 1492 O O . TYR A 1 193 ? -16.870 13.063 7.486 1.00 86.12 193 TYR A O 1
ATOM 1500 N N . GLU A 1 194 ? -16.933 13.813 5.384 1.00 87.06 194 GLU A N 1
ATOM 1501 C CA . GLU A 1 194 ? -18.341 14.217 5.467 1.00 87.06 194 GLU A CA 1
ATOM 1502 C C . GLU A 1 194 ? -19.293 13.035 5.626 1.00 87.06 194 GLU A C 1
ATOM 1504 O O . GLU A 1 194 ? -20.237 13.110 6.422 1.00 87.06 194 GLU A O 1
ATOM 1509 N N . ARG A 1 195 ? -19.025 11.928 4.922 1.00 87.12 195 ARG A N 1
ATOM 1510 C CA . ARG A 1 195 ? -19.793 10.686 5.077 1.00 87.12 195 ARG A CA 1
ATOM 1511 C C . ARG A 1 195 ? -19.698 10.149 6.501 1.00 87.12 195 ARG A C 1
ATOM 1513 O O . ARG A 1 195 ? -20.728 9.798 7.058 1.00 87.12 195 ARG A O 1
ATOM 1520 N N . LEU A 1 196 ? -18.507 10.160 7.103 1.00 83.06 196 LEU A N 1
ATOM 1521 C CA . LEU A 1 196 ? -18.326 9.766 8.506 1.00 83.06 196 LEU A CA 1
ATOM 1522 C C . LEU A 1 196 ? -19.064 10.716 9.467 1.00 83.06 196 LEU A C 1
ATOM 1524 O O . LEU A 1 196 ? -19.720 10.265 10.402 1.00 83.06 196 LEU A O 1
ATOM 1528 N N . SER A 1 197 ? -19.057 12.026 9.186 1.00 79.75 197 SER A N 1
ATOM 1529 C CA . SER A 1 197 ? -19.710 13.030 10.044 1.00 79.75 197 SER A CA 1
ATOM 1530 C C . SER A 1 197 ? -21.244 13.005 10.006 1.00 79.75 197 SER A C 1
ATOM 1532 O O . SER A 1 197 ? -21.900 13.680 10.808 1.00 79.75 197 SER A O 1
ATOM 1534 N N . SER A 1 198 ? -21.815 12.273 9.046 1.00 72.81 198 SER A N 1
ATOM 1535 C CA . SER A 1 198 ? -23.262 12.136 8.863 1.00 72.81 198 SER A CA 1
ATOM 1536 C C . SER A 1 198 ? -23.887 11.136 9.845 1.00 72.81 198 SER A C 1
ATOM 1538 O O . SER A 1 198 ? -25.097 11.182 10.046 1.00 72.81 198 SER A O 1
ATOM 1540 N N . ASP A 1 199 ? -23.084 10.300 10.514 1.00 72.06 199 ASP A N 1
ATOM 1541 C CA . ASP A 1 199 ? -23.554 9.230 11.410 1.00 72.06 199 ASP A CA 1
ATOM 1542 C C . ASP A 1 199 ? -23.849 9.682 12.870 1.00 72.06 199 ASP A C 1
ATOM 1544 O O . ASP A 1 199 ? -23.920 8.854 13.772 1.00 72.06 199 ASP A O 1
ATOM 1548 N N . GLU A 1 200 ? -24.048 10.986 13.139 1.00 60.47 200 GLU A N 1
ATOM 1549 C CA . GLU A 1 200 ? -24.371 11.565 14.474 1.00 60.47 200 GLU A CA 1
ATOM 1550 C C . GLU A 1 200 ? -23.501 11.042 15.646 1.00 60.47 200 GLU A C 1
ATOM 1552 O O . GLU A 1 200 ? -23.939 10.921 16.791 1.00 60.47 200 GLU A O 1
ATOM 1557 N N . THR A 1 201 ? -22.226 10.753 15.386 1.00 70.31 201 THR A N 1
ATOM 1558 C CA . THR A 1 201 ? -21.259 10.396 16.434 1.00 70.31 201 THR A CA 1
ATOM 1559 C C . THR A 1 201 ? -20.696 11.645 17.128 1.00 70.31 201 THR A C 1
ATOM 1561 O O . THR A 1 201 ? -20.578 12.688 16.484 1.00 70.31 201 THR A O 1
ATOM 1564 N N . PRO A 1 202 ? -20.261 11.572 18.402 1.00 63.88 202 PRO A N 1
ATOM 1565 C CA . PRO A 1 202 ? -19.607 12.694 19.093 1.00 63.88 202 PRO A CA 1
ATOM 1566 C C . PRO A 1 202 ? -18.311 13.184 18.413 1.00 63.88 202 PRO A C 1
ATOM 1568 O O . PRO A 1 202 ? -17.872 14.295 18.679 1.00 63.88 202 PRO A O 1
ATOM 1571 N N . GLU A 1 203 ? -17.734 12.394 17.505 1.00 71.38 203 GLU A N 1
ATOM 1572 C CA . GLU A 1 203 ? -16.549 12.723 16.693 1.00 71.38 203 GLU A CA 1
ATOM 1573 C C . GLU A 1 203 ? -16.898 13.470 15.384 1.00 71.38 203 GLU A C 1
ATOM 1575 O O . GLU A 1 203 ? -16.021 13.793 14.582 1.00 71.38 203 GLU A O 1
ATOM 1580 N N . ALA A 1 204 ? -18.181 13.760 15.140 1.00 73.62 204 ALA A N 1
ATOM 1581 C CA . ALA A 1 204 ? -18.643 14.361 13.889 1.00 73.62 204 ALA A CA 1
ATOM 1582 C C . ALA A 1 204 ? -18.167 15.812 13.689 1.00 73.62 204 ALA A C 1
ATOM 1584 O O . ALA A 1 204 ? -18.078 16.270 12.551 1.00 73.62 204 ALA A O 1
ATOM 1585 N N . GLU A 1 205 ? -17.867 16.551 14.762 1.00 78.56 205 GLU A N 1
ATOM 1586 C CA . GLU A 1 205 ? -17.292 17.902 14.662 1.00 78.56 205 GLU A CA 1
ATOM 1587 C C . GLU A 1 205 ? -15.842 17.854 14.161 1.00 78.56 205 GLU A C 1
ATOM 1589 O O . GLU A 1 205 ? -15.523 18.515 13.171 1.00 78.56 205 GLU A O 1
ATOM 1594 N N . ASP A 1 206 ? -15.011 16.977 14.732 1.00 84.31 206 ASP A N 1
ATOM 1595 C CA . ASP A 1 206 ? -13.619 16.775 14.308 1.00 84.31 206 ASP A CA 1
ATOM 1596 C C . ASP A 1 206 ? -13.533 16.343 12.835 1.00 84.31 206 ASP A C 1
ATOM 1598 O O . ASP A 1 206 ? -12.677 16.796 12.072 1.00 84.31 206 ASP A O 1
ATOM 1602 N N . GLN A 1 207 ? -14.463 15.495 12.394 1.00 84.38 207 GLN A N 1
ATOM 1603 C CA . GLN A 1 207 ? -14.530 15.031 11.008 1.00 84.38 207 GLN A CA 1
ATOM 1604 C C . GLN A 1 207 ? -14.950 16.148 10.037 1.00 84.38 207 GLN A C 1
ATOM 1606 O O . GLN A 1 207 ? -14.395 16.244 8.941 1.00 84.38 207 GLN A O 1
ATOM 1611 N N . ARG A 1 208 ? -15.858 17.052 10.429 1.00 83.56 208 ARG A N 1
ATOM 1612 C CA . ARG A 1 208 ? -16.197 18.239 9.616 1.00 83.56 208 ARG A CA 1
ATOM 1613 C C . ARG A 1 208 ? -15.018 19.200 9.498 1.00 83.56 208 ARG A C 1
ATOM 1615 O O . ARG A 1 208 ? -14.773 19.735 8.414 1.00 83.56 208 ARG A O 1
ATOM 1622 N N . ASP A 1 209 ? -14.255 19.377 10.572 1.00 87.75 209 ASP A N 1
ATOM 1623 C CA . ASP A 1 209 ? -13.052 20.209 10.563 1.00 87.75 209 ASP A CA 1
ATOM 1624 C C . ASP A 1 209 ? -11.958 19.628 9.656 1.00 87.75 209 ASP A C 1
ATOM 1626 O O . ASP A 1 209 ? -11.317 20.369 8.895 1.00 87.75 209 ASP A O 1
ATOM 1630 N N . LEU A 1 210 ? -11.789 18.302 9.662 1.00 88.19 210 LEU A N 1
ATOM 1631 C CA . LEU A 1 210 ? -10.898 17.586 8.747 1.00 88.19 210 LEU A CA 1
ATOM 1632 C C . LEU A 1 210 ? -11.353 17.705 7.285 1.00 88.19 210 LEU A C 1
ATOM 1634 O O . LEU A 1 210 ? -10.524 18.005 6.420 1.00 88.19 210 LEU A O 1
ATOM 1638 N N . ALA A 1 211 ? -12.653 17.573 7.006 1.00 88.44 211 ALA A N 1
ATOM 1639 C CA . ALA A 1 211 ? -13.209 17.781 5.667 1.00 88.44 211 ALA A CA 1
ATOM 1640 C C . ALA A 1 211 ? -12.951 19.209 5.159 1.00 88.44 211 ALA A C 1
ATOM 1642 O O . ALA A 1 211 ? -12.459 19.418 4.046 1.00 88.44 211 ALA A O 1
ATOM 1643 N N . ALA A 1 212 ? -13.208 20.213 6.001 1.00 90.00 212 ALA A N 1
ATOM 1644 C CA . ALA A 1 212 ? -12.942 21.609 5.676 1.00 90.00 212 ALA A CA 1
ATOM 1645 C C . ALA A 1 212 ? -11.442 21.874 5.458 1.00 90.00 212 ALA A C 1
ATOM 1647 O O . ALA A 1 212 ? -11.068 22.670 4.592 1.00 90.00 212 ALA A O 1
ATOM 1648 N N . CYS A 1 213 ? -10.567 21.208 6.217 1.00 93.81 213 CYS A N 1
ATOM 1649 C CA . CYS A 1 213 ? -9.121 21.287 6.030 1.00 93.81 213 CYS A CA 1
ATOM 1650 C C . CYS A 1 213 ? -8.688 20.723 4.671 1.00 93.81 213 CYS A C 1
ATOM 1652 O O . CYS A 1 213 ? -7.942 21.390 3.949 1.00 93.81 213 CYS A O 1
ATOM 1654 N N . ALA A 1 214 ? -9.209 19.556 4.291 1.00 89.25 214 ALA A N 1
ATOM 1655 C CA . ALA A 1 214 ? -8.914 18.924 3.011 1.00 89.25 214 ALA A CA 1
ATOM 1656 C C . ALA A 1 214 ? -9.366 19.800 1.825 1.00 89.25 214 ALA A C 1
ATOM 1658 O O . ALA A 1 214 ? -8.572 20.055 0.919 1.00 89.25 214 ALA A O 1
ATOM 1659 N N . ARG A 1 215 ? -10.559 20.411 1.879 1.00 90.31 215 ARG A N 1
ATOM 1660 C CA . ARG A 1 215 ? -11.002 21.364 0.837 1.00 90.31 215 ARG A CA 1
ATOM 1661 C C . ARG A 1 215 ? -10.128 22.607 0.730 1.00 90.31 215 ARG A C 1
ATOM 1663 O O . ARG A 1 215 ? -9.817 23.061 -0.371 1.00 90.31 215 ARG A O 1
ATOM 1670 N N . ARG A 1 216 ? -9.676 23.158 1.864 1.00 94.19 216 ARG A N 1
ATOM 1671 C CA . ARG A 1 216 ? -8.710 24.271 1.852 1.00 94.19 216 ARG A CA 1
ATOM 1672 C C . ARG A 1 216 ? -7.398 23.858 1.185 1.00 94.19 216 ARG A C 1
ATOM 1674 O O . ARG A 1 216 ? -6.823 24.657 0.453 1.00 94.19 216 ARG A O 1
ATOM 1681 N N . GLN A 1 217 ? -6.927 22.633 1.413 1.00 91.81 217 GLN A N 1
ATOM 1682 C CA . GLN A 1 217 ? -5.719 22.112 0.770 1.00 91.81 217 GLN A CA 1
ATOM 1683 C C . GLN A 1 217 ? -5.916 21.933 -0.742 1.00 91.81 217 GLN A C 1
ATOM 1685 O O . GLN A 1 217 ? -5.084 22.431 -1.500 1.00 91.81 217 GLN A O 1
ATOM 1690 N N . ALA A 1 218 ? -7.039 21.359 -1.190 1.00 89.19 218 ALA A N 1
ATOM 1691 C CA . ALA A 1 218 ? -7.389 21.271 -2.612 1.00 89.19 218 ALA A CA 1
ATOM 1692 C C . ALA A 1 218 ? -7.395 22.654 -3.288 1.00 89.19 218 ALA A C 1
ATOM 1694 O O . ALA A 1 218 ? -6.783 22.847 -4.341 1.00 89.19 218 ALA A O 1
ATOM 1695 N N . GLY A 1 219 ? -8.020 23.646 -2.643 1.00 90.12 219 GLY A N 1
ATOM 1696 C CA . GLY A 1 219 ? -8.041 25.030 -3.117 1.00 90.12 219 GLY A CA 1
ATOM 1697 C C . GLY A 1 219 ? -6.646 25.649 -3.230 1.00 90.12 219 GLY A C 1
ATOM 1698 O O . GLY A 1 219 ? -6.333 26.264 -4.246 1.00 90.12 219 GLY A O 1
ATOM 1699 N N . ARG A 1 220 ? -5.774 25.436 -2.234 1.00 93.00 220 ARG A N 1
ATOM 1700 C CA . ARG A 1 220 ? -4.383 25.924 -2.273 1.00 93.00 220 ARG A CA 1
ATOM 1701 C C . ARG A 1 220 ? -3.571 25.275 -3.390 1.00 93.00 220 ARG A C 1
ATOM 1703 O O . ARG A 1 220 ? -2.803 25.971 -4.044 1.00 93.00 220 ARG A O 1
ATOM 1710 N N . VAL A 1 221 ? -3.742 23.976 -3.626 1.00 91.12 221 VAL A N 1
ATOM 1711 C CA . VAL A 1 221 ? -3.047 23.267 -4.712 1.00 91.12 221 VAL A CA 1
ATOM 1712 C C . VAL A 1 221 ? -3.486 23.805 -6.076 1.00 91.12 221 VAL A C 1
ATOM 1714 O O . VAL A 1 221 ? -2.633 24.112 -6.906 1.00 91.12 221 VAL A O 1
ATOM 1717 N N . ARG A 1 222 ? -4.794 24.009 -6.289 1.00 89.88 222 ARG A N 1
ATOM 1718 C CA . ARG A 1 222 ? -5.321 24.623 -7.522 1.00 89.88 222 ARG A CA 1
ATOM 1719 C C . ARG A 1 222 ? -4.838 26.064 -7.699 1.00 89.88 222 ARG A C 1
ATOM 1721 O O . ARG A 1 222 ? -4.494 26.456 -8.806 1.00 89.88 222 ARG A O 1
ATOM 1728 N N . GLN A 1 223 ? -4.766 26.839 -6.617 1.00 91.88 223 GLN A N 1
ATOM 1729 C CA . GLN A 1 223 ? -4.250 28.206 -6.658 1.00 91.88 223 GLN A CA 1
ATOM 1730 C C . GLN A 1 223 ? -2.775 28.243 -7.083 1.00 91.88 223 GLN A C 1
ATOM 1732 O O . GLN A 1 223 ? -2.437 28.963 -8.014 1.00 91.88 223 GLN A O 1
ATOM 1737 N N . VAL A 1 224 ? -1.916 27.433 -6.457 1.00 90.06 224 VAL A N 1
ATOM 1738 C CA . VAL A 1 224 ? -0.487 27.358 -6.811 1.00 90.06 224 VAL A CA 1
ATOM 1739 C C . VAL A 1 224 ? -0.297 26.870 -8.248 1.00 90.06 224 VAL A C 1
ATOM 1741 O O . VAL A 1 224 ? 0.572 27.370 -8.952 1.00 90.06 224 VAL A O 1
ATOM 1744 N N . ALA A 1 225 ? -1.119 25.924 -8.710 1.00 86.81 225 ALA A N 1
ATOM 1745 C CA . ALA A 1 225 ? -1.088 25.471 -10.098 1.00 86.81 225 ALA A CA 1
ATOM 1746 C C . ALA A 1 225 ? -1.465 26.588 -11.087 1.00 86.81 225 ALA A C 1
ATOM 1748 O O . ALA A 1 225 ? -0.827 26.708 -12.128 1.00 86.81 225 ALA A O 1
ATOM 1749 N N . ASN A 1 226 ? -2.450 27.426 -10.749 1.00 86.50 226 ASN A N 1
ATOM 1750 C CA . ASN A 1 226 ? -2.881 28.552 -11.584 1.00 86.50 226 ASN A CA 1
ATOM 1751 C C . ASN A 1 226 ? -1.886 29.723 -11.579 1.00 86.50 226 ASN A C 1
ATOM 1753 O O . ASN A 1 226 ? -1.787 30.434 -12.568 1.00 86.50 226 ASN A O 1
ATOM 1757 N N . GLU A 1 227 ? -1.154 29.940 -10.483 1.00 87.25 227 GLU A N 1
ATOM 1758 C CA . GLU A 1 227 ? -0.103 30.970 -10.398 1.00 87.25 227 GLU A CA 1
ATOM 1759 C C . GLU A 1 227 ? 1.148 30.618 -11.226 1.00 87.25 227 GLU A C 1
ATOM 1761 O O . GLU A 1 227 ? 1.987 31.483 -11.469 1.00 87.25 227 GLU A O 1
ATOM 1766 N N . LEU A 1 228 ? 1.277 29.354 -11.648 1.00 75.19 228 LEU A N 1
ATOM 1767 C CA . LEU A 1 228 ? 2.383 28.827 -12.453 1.00 75.19 228 LEU A CA 1
ATOM 1768 C C . LEU A 1 228 ? 2.005 28.599 -13.933 1.00 75.19 228 LEU A C 1
ATOM 1770 O O . LEU A 1 228 ? 2.820 28.048 -14.675 1.00 75.19 228 LEU A O 1
ATOM 1774 N N . GLN A 1 229 ? 0.791 28.990 -14.347 1.00 68.25 229 GLN A N 1
ATOM 1775 C CA . GLN A 1 229 ? 0.360 29.079 -15.753 1.00 68.25 229 GLN A CA 1
ATOM 1776 C C . GLN A 1 229 ? 0.707 30.441 -16.356 1.00 68.25 229 GLN A C 1
ATOM 1778 O O . GLN A 1 229 ? 1.038 30.456 -17.562 1.00 68.25 229 GLN A O 1
#

Organism: NCBI:txid2681492

pLDDT: mean 79.32, std 14.67, range [37.72, 94.94]

Foldseek 3Di:
DDDDDDDPPDPPPPPPPPPDCVVVVVVVVVVVVVVVVVVVVVVVVVVVVVVVVVVVVVVVVVVVVVVVVVVVVVVVVVVVCVVVVHDDDDPVVVVVVVVVVVVVVVVVVVVVVVVVVVVVVVVVVVVVVVVVVVVVVCVVVDDPDDDDDPVVVVVVVVVVVVVVVVVVVVVLVVLLVVLLVQLVVLQVQLVVLCVVLVPPDPCNVVSNVSSVVSNVVSVVSVVVNVVSD